Protein AF-A0A397GGX1-F1 (afdb_monomer_lite)

pLDDT: mean 79.38, std 15.43, range [37.59, 96.88]

Radius of gyration: 18.55 Å; chains: 1; bounding box: 38×59×42 Å

Secondary structure (DSSP, 8-state):
---TTTT--PPPPPHHHHHHHHHHH---TT-----TT--B-TTS-B-THHHHHHHHHHHHHH-HHHHHHTTTTEEEEEEEHHHHHHHHHHHHHHHHT--S-----SS----GGGHHHHHHHS---S-----SSS-TTT--PPPHHHHHHHHHHHHHHT---EEEES-TTTSSS-HHHHTHHHHHHHHHHHH-TT-----EEEEEE-TTTS--TTTTEEEEEEE--TTS-HHHHHHHHHHHHHHHHSS--

InterPro domains:
  IPR000796 Aspartate/other aminotransferase [PR00799] (128-147)
  IPR000796 Aspartate/other aminotransferase [PR00799] (159-171)
  IPR000796 Aspartate/other aminotransferase [PR00799] (235-249)
  IPR000796 Aspartate/other aminotransferase [PTHR11879] (132-249)
  IPR004839 Aminotransferase, class I/classII, large domain [PF00155] (133-242)
  IPR015421 Pyridoxal phosphate-dependent transferase, major domain [G3DSA:3.40.640.10] (50-122)
  IPR015421 Pyridoxal phosphate-dependent transferase, major domain [G3DSA:3.40.640.10] (130-249)
  IPR015422 Pyridoxal phosphate-dependent transferase, small domain [G3DSA:3.90.1150.10] (3-49)
  IPR015424 Pyridoxal phosphate-dependent transferase [SSF53383] (7-249)

Sequence (249 aa):
MDPQFLGLLVAPPDPAFGLMAAFDADSHPKKVSLIAGAYHDEEGQPHRWLTHLIDLARSLTFGSDITNRLSSNVASLQTVSGTGANHLAAAFLSKQLQPKRVFIPGPTCRPRGNAILRRRYGRTERHHHPQPCAHNPTGMDLTKSQWIEVAELVKEKHLFPVFDSAYQGFATRDVDGDAWAIRYFSERILSDADSKFPGVCVAQSFSNNFGLYGERVGALHLVVPRGLSAEEAKSQLTLMARGEYWNPP
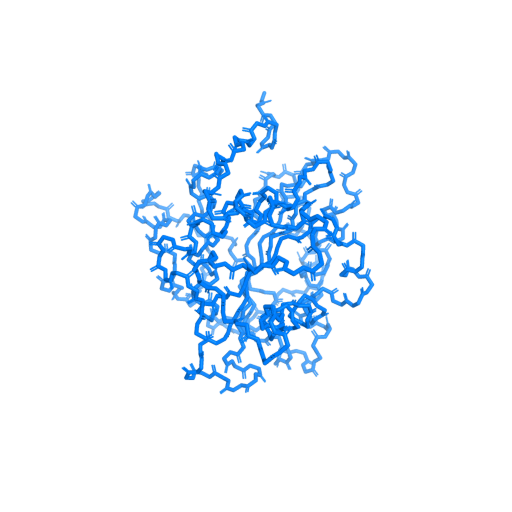
Organism: Aspergillus thermomutatus (NCBI:txid41047)

Foldseek 3Di:
DDQLFVDDDQPDFDVLVVLVVVQVPDPDPPRADPSPDFDAPPVRHGPCPQVVLFLVQLCLQQNPVLSVVQVFFKAKAKALFLLRQLLLVLVLCCVRRVDQADEDAPPADPSPSNVSVCVSNVDRDHDDQDALACTPPPNDHDDPVVLVVVLVVCLVVLNEHEYRYEQQCPNVVHNCSSSVSVNVNLVCLAVPPVNSHQWYKYRFGPCPVVVCVPLSITMIMTGGHPPDGSVSVNSVSQVVCCVPPNGRD

Structure (mmCIF, N/CA/C/O backbone):
data_AF-A0A397GGX1-F1
#
_entry.id   AF-A0A397GGX1-F1
#
loop_
_atom_site.group_PDB
_atom_site.id
_atom_site.type_symbol
_atom_site.label_atom_id
_atom_site.label_alt_id
_atom_site.label_comp_id
_atom_site.label_asym_id
_atom_site.label_entity_id
_atom_site.label_seq_id
_atom_site.pdbx_PDB_ins_code
_atom_site.Cartn_x
_atom_site.Cartn_y
_atom_site.Cartn_z
_atom_site.occupancy
_atom_site.B_iso_or_equiv
_atom_site.auth_seq_id
_atom_site.auth_comp_id
_atom_site.auth_asym_id
_atom_site.auth_atom_id
_atom_site.pdbx_PDB_model_num
ATOM 1 N N . MET A 1 1 ? -18.417 5.946 20.836 1.00 42.12 1 MET A N 1
ATOM 2 C CA . MET A 1 1 ? -17.784 5.842 19.507 1.00 42.12 1 MET A CA 1
ATOM 3 C C . MET A 1 1 ? -17.507 4.376 19.280 1.00 42.12 1 MET A C 1
ATOM 5 O O . MET A 1 1 ? -17.001 3.750 20.201 1.00 42.12 1 MET A O 1
ATOM 9 N N . ASP A 1 2 ? -17.913 3.842 18.135 1.00 37.59 2 ASP A N 1
ATOM 10 C CA . ASP A 1 2 ? -17.731 2.427 17.806 1.00 37.59 2 ASP A CA 1
ATOM 11 C C . ASP A 1 2 ? -16.254 2.185 17.443 1.00 37.59 2 ASP A C 1
ATOM 13 O O . ASP A 1 2 ? -15.695 2.992 16.686 1.00 37.59 2 ASP A O 1
ATOM 17 N N . PRO A 1 3 ? -15.574 1.168 17.993 1.00 43.88 3 PRO A N 1
ATOM 18 C CA . PRO A 1 3 ? -14.187 0.899 17.653 1.00 43.88 3 PRO A CA 1
ATOM 19 C C . PRO A 1 3 ? -14.132 0.467 16.186 1.00 43.88 3 PRO A C 1
ATOM 21 O O . PRO A 1 3 ? -14.735 -0.533 15.813 1.00 43.88 3 PRO A O 1
ATOM 24 N N . GLN A 1 4 ? -13.398 1.212 15.354 1.00 57.19 4 GLN A N 1
ATOM 25 C CA . GLN A 1 4 ? -13.390 1.096 13.883 1.00 57.19 4 GLN A CA 1
ATOM 26 C C . GLN A 1 4 ? -12.971 -0.287 13.334 1.00 57.19 4 GLN A C 1
ATOM 28 O O . GLN A 1 4 ? -13.013 -0.496 12.125 1.00 57.19 4 GLN A O 1
ATOM 33 N N . PHE A 1 5 ? -12.600 -1.230 14.205 1.00 54.59 5 PHE A N 1
ATOM 34 C CA . PHE A 1 5 ? -12.180 -2.585 13.852 1.00 54.59 5 PHE A CA 1
ATOM 35 C C . PHE A 1 5 ? -12.795 -3.705 14.701 1.00 54.59 5 PHE A C 1
ATOM 37 O O . PHE A 1 5 ? -12.538 -4.878 14.432 1.00 54.59 5 PHE A O 1
ATOM 44 N N . LEU A 1 6 ? -13.624 -3.390 15.700 1.00 45.38 6 LEU A N 1
ATOM 45 C CA . LEU A 1 6 ? -14.344 -4.410 16.466 1.00 45.38 6 LEU A CA 1
ATOM 46 C C . LEU A 1 6 ? -15.644 -4.746 15.731 1.00 45.38 6 LEU A C 1
ATOM 48 O O . LEU A 1 6 ? -16.692 -4.184 16.021 1.00 45.38 6 LEU A O 1
ATOM 52 N N . GLY A 1 7 ? -15.561 -5.639 14.742 1.00 50.28 7 GLY A N 1
ATOM 53 C CA . GLY A 1 7 ? -16.748 -6.134 14.035 1.00 50.28 7 GLY A CA 1
ATOM 54 C C . GLY A 1 7 ? -16.588 -6.361 12.536 1.00 50.28 7 GLY A C 1
ATOM 55 O O . GLY A 1 7 ? -17.588 -6.309 11.821 1.00 50.28 7 GLY A O 1
ATOM 56 N N . LEU A 1 8 ? -15.369 -6.602 12.033 1.00 51.97 8 LEU A N 1
ATOM 57 C CA . LEU A 1 8 ? -15.217 -7.106 10.668 1.00 51.97 8 LEU A CA 1
ATOM 58 C C . LEU A 1 8 ? -16.032 -8.398 10.546 1.00 51.97 8 LEU A C 1
ATOM 60 O O . LEU A 1 8 ? -15.744 -9.395 11.204 1.00 51.97 8 LEU A O 1
ATOM 64 N N . LEU A 1 9 ? -17.082 -8.366 9.725 1.00 51.25 9 LEU A N 1
ATOM 65 C CA . LEU A 1 9 ? -17.827 -9.572 9.400 1.00 51.25 9 LEU A CA 1
ATOM 66 C C . LEU A 1 9 ? -16.874 -10.493 8.640 1.00 51.25 9 LEU A C 1
ATOM 68 O O . LEU A 1 9 ? -16.436 -10.167 7.531 1.00 51.25 9 LEU A O 1
ATOM 72 N N . VAL A 1 10 ? -16.550 -11.636 9.244 1.00 56.38 10 VAL A N 1
ATOM 73 C CA . VAL A 1 10 ? -15.850 -12.723 8.559 1.00 56.38 10 VAL A CA 1
ATOM 74 C C . VAL A 1 10 ? -16.669 -13.042 7.312 1.00 56.38 10 VAL A C 1
ATOM 76 O O . VAL A 1 10 ? -17.858 -13.360 7.413 1.00 56.38 10 VAL A O 1
ATOM 79 N N . ALA A 1 11 ? -16.077 -12.874 6.124 1.00 58.94 11 ALA A N 1
ATOM 80 C CA . ALA A 1 11 ? -16.769 -13.281 4.908 1.00 58.94 11 ALA A CA 1
ATOM 81 C C . ALA A 1 11 ? -17.073 -14.773 5.033 1.00 58.94 11 ALA A C 1
ATOM 83 O O . ALA A 1 11 ? -16.208 -15.517 5.508 1.00 58.94 11 ALA A O 1
ATOM 84 N N . PRO A 1 12 ? -18.262 -15.222 4.597 1.00 61.97 12 PRO A N 1
ATOM 85 C CA . PRO A 1 12 ? -18.489 -16.646 4.461 1.00 61.97 12 PRO A CA 1
ATOM 86 C C . PRO A 1 12 ? -17.335 -17.227 3.629 1.00 61.97 12 PRO A C 1
ATOM 88 O O . PRO A 1 12 ? -16.978 -16.632 2.603 1.00 61.97 12 PRO A O 1
ATOM 91 N N . PRO A 1 13 ? -16.699 -18.313 4.098 1.00 58.44 13 PRO A N 1
ATOM 92 C CA . PRO A 1 13 ? -15.546 -18.881 3.423 1.00 58.44 13 PRO A CA 1
ATOM 93 C C . PRO A 1 13 ? -15.926 -19.221 1.982 1.00 58.44 13 PRO A C 1
ATOM 95 O O . PRO A 1 13 ? -16.969 -19.829 1.733 1.00 58.44 13 PRO A O 1
ATOM 98 N N . ASP A 1 14 ? -15.095 -18.795 1.031 1.00 62.81 14 ASP A N 1
ATOM 99 C CA . ASP A 1 14 ? -15.278 -19.155 -0.374 1.00 62.81 14 ASP A CA 1
ATOM 100 C C . ASP A 1 14 ? -15.285 -20.689 -0.485 1.00 62.81 14 ASP A C 1
ATOM 102 O O . ASP A 1 14 ? -14.379 -21.326 0.066 1.00 62.81 14 ASP A O 1
ATOM 106 N N . PRO A 1 15 ? -16.253 -21.309 -1.181 1.00 69.12 15 PRO A N 1
ATOM 107 C CA . PRO A 1 15 ? -16.290 -22.760 -1.338 1.00 69.12 15 PRO A CA 1
ATOM 108 C C . PRO A 1 15 ? -14.980 -23.344 -1.884 1.00 69.12 15 PRO A C 1
ATOM 110 O O . PRO A 1 15 ? -14.592 -24.437 -1.481 1.00 69.12 15 PRO A O 1
ATOM 113 N N . ALA A 1 16 ? -14.254 -22.611 -2.737 1.00 63.06 16 ALA A N 1
ATOM 114 C CA . ALA A 1 16 ? -12.943 -23.031 -3.218 1.00 63.06 16 ALA A CA 1
ATOM 115 C C . ALA A 1 16 ? -11.881 -23.001 -2.105 1.00 63.06 16 ALA A C 1
ATOM 117 O O . ALA A 1 16 ? -11.096 -23.939 -2.006 1.00 63.06 16 ALA A O 1
ATOM 118 N N . PHE A 1 17 ? -11.875 -21.986 -1.229 1.00 63.62 17 PHE A N 1
ATOM 119 C CA . PHE A 1 17 ? -10.977 -21.961 -0.062 1.00 63.62 17 PHE A CA 1
ATOM 120 C C . PHE A 1 17 ? -11.342 -23.030 0.975 1.00 63.62 17 PHE A C 1
ATOM 122 O O . PHE A 1 17 ? -10.449 -23.629 1.567 1.00 63.62 17 PHE A O 1
ATOM 129 N N . GLY A 1 18 ? -12.633 -23.321 1.161 1.00 70.44 18 GLY A N 1
ATOM 130 C CA . GLY A 1 18 ? -13.090 -24.425 2.009 1.00 70.44 18 GLY A CA 1
ATOM 131 C C . GLY A 1 18 ? -12.621 -25.787 1.493 1.00 70.44 18 GLY A C 1
ATOM 132 O O . GLY A 1 18 ? -12.138 -26.609 2.269 1.00 70.44 18 GLY A O 1
ATOM 133 N N . LEU A 1 19 ? -12.686 -26.003 0.177 1.00 73.12 19 LEU A N 1
ATOM 134 C CA . LEU A 1 19 ? -12.138 -27.201 -0.452 1.00 73.12 19 LEU A CA 1
ATOM 135 C C . LEU A 1 19 ? -10.609 -27.265 -0.326 1.00 73.12 19 LEU A C 1
ATOM 137 O O . LEU A 1 19 ? -10.085 -28.348 -0.087 1.00 73.12 19 LEU A O 1
ATOM 141 N N . MET A 1 20 ? -9.892 -26.137 -0.444 1.00 70.56 20 MET A N 1
ATOM 142 C CA . MET A 1 20 ? -8.431 -26.111 -0.265 1.00 70.56 20 MET A CA 1
ATOM 143 C C . MET A 1 20 ? -8.050 -26.479 1.169 1.00 70.56 20 MET A C 1
ATOM 145 O O . MET A 1 20 ? -7.194 -27.330 1.364 1.00 70.56 20 MET A O 1
ATOM 149 N N . ALA A 1 21 ? -8.743 -25.925 2.168 1.00 71.19 21 ALA A N 1
ATOM 150 C CA . ALA A 1 21 ? -8.523 -26.277 3.569 1.00 71.19 21 ALA A CA 1
ATOM 151 C C . ALA A 1 21 ? -8.830 -27.759 3.853 1.00 71.19 21 ALA A C 1
ATOM 153 O O . ALA A 1 21 ? -8.094 -28.411 4.591 1.00 71.19 21 ALA A O 1
ATOM 154 N N . ALA A 1 22 ? -9.891 -28.308 3.249 1.00 80.12 22 ALA A N 1
ATOM 155 C CA . ALA A 1 22 ? -10.214 -29.730 3.349 1.00 80.12 22 ALA A CA 1
ATOM 156 C C . ALA A 1 22 ? -9.150 -30.610 2.673 1.00 80.12 22 ALA A C 1
ATOM 158 O O . ALA A 1 22 ? -8.761 -31.632 3.231 1.00 80.12 22 ALA A O 1
ATOM 159 N N . PHE A 1 23 ? -8.644 -30.191 1.509 1.00 81.69 23 PHE A N 1
ATOM 160 C CA . PHE A 1 23 ? -7.530 -30.850 0.838 1.00 81.69 23 PHE A CA 1
ATOM 161 C C . PHE A 1 23 ? -6.263 -30.808 1.695 1.00 81.69 23 PHE A C 1
ATOM 163 O O . PHE A 1 23 ? -5.624 -31.839 1.862 1.00 81.69 23 PHE A O 1
ATOM 170 N N . ASP A 1 24 ? -5.902 -29.664 2.276 1.00 76.81 24 ASP A N 1
ATOM 171 C CA . ASP A 1 24 ? -4.713 -29.525 3.125 1.00 76.81 24 ASP A CA 1
ATOM 172 C C . ASP A 1 24 ? -4.802 -30.403 4.379 1.00 76.81 24 ASP A C 1
ATOM 174 O O . ASP A 1 24 ? -3.821 -31.060 4.733 1.00 76.81 24 ASP A O 1
ATOM 178 N N . ALA A 1 25 ? -5.987 -30.478 4.994 1.00 82.50 25 ALA A N 1
ATOM 179 C CA . ALA A 1 25 ? -6.263 -31.316 6.160 1.00 82.50 25 ALA A CA 1
ATOM 180 C C . ALA A 1 25 ? -6.311 -32.826 5.852 1.00 82.50 25 ALA A C 1
ATOM 182 O O . ALA A 1 25 ? -6.168 -33.638 6.769 1.00 82.50 25 ALA A O 1
ATOM 183 N N . ASP A 1 26 ? -6.506 -33.220 4.591 1.00 82.88 26 ASP A N 1
ATOM 184 C CA . ASP A 1 26 ? -6.501 -34.622 4.175 1.00 82.88 26 ASP A CA 1
ATOM 185 C C . ASP A 1 26 ? -5.075 -35.201 4.258 1.00 82.88 26 ASP A C 1
ATOM 187 O O . ASP A 1 26 ? -4.128 -34.687 3.657 1.00 82.88 26 ASP A O 1
ATOM 191 N N . SER A 1 27 ? -4.902 -36.280 5.021 1.00 91.06 27 SER A N 1
ATOM 192 C CA . SER A 1 27 ? -3.615 -36.959 5.210 1.00 91.06 27 SER A CA 1
ATOM 193 C C . SER A 1 27 ? -3.355 -38.072 4.189 1.00 91.06 27 SER A C 1
ATOM 195 O O . SER A 1 27 ? -2.316 -38.734 4.250 1.00 91.06 27 SER A O 1
ATOM 197 N N . HIS A 1 28 ? -4.271 -38.301 3.242 1.00 88.62 28 HIS A N 1
ATOM 198 C CA . HIS A 1 28 ? -4.143 -39.367 2.262 1.00 88.62 28 HIS A CA 1
ATOM 199 C C . HIS A 1 28 ? -2.936 -39.137 1.329 1.00 88.62 28 HIS A C 1
ATOM 201 O O . HIS A 1 28 ? -2.860 -38.107 0.655 1.00 88.62 28 HIS A O 1
ATOM 207 N N . PRO A 1 29 ? -2.004 -40.104 1.199 1.00 85.06 29 PRO A N 1
ATOM 208 C CA . PRO A 1 29 ? -0.736 -39.909 0.485 1.00 85.06 29 PRO A CA 1
ATOM 209 C C . PRO A 1 29 ? -0.872 -39.732 -1.035 1.00 85.06 29 PRO A C 1
ATOM 211 O O . PRO A 1 29 ? 0.110 -39.416 -1.698 1.00 85.06 29 PRO A O 1
ATOM 214 N N . LYS A 1 30 ? -2.063 -39.960 -1.603 1.00 87.06 30 LYS A N 1
ATOM 215 C CA . LYS A 1 30 ? -2.366 -39.790 -3.035 1.00 87.06 30 LYS A CA 1
ATOM 216 C C . LYS A 1 30 ? -3.496 -38.789 -3.284 1.00 87.06 30 LYS A C 1
ATOM 218 O O . LYS A 1 30 ? -4.184 -38.888 -4.298 1.00 87.06 30 LYS A O 1
ATOM 223 N N . LYS A 1 31 ? -3.748 -37.873 -2.344 1.00 86.38 31 LYS A N 1
ATOM 224 C CA . LYS A 1 31 ? -4.748 -36.821 -2.545 1.00 86.38 31 LYS A CA 1
ATOM 225 C C . LYS A 1 31 ? -4.393 -35.987 -3.780 1.00 86.38 31 LYS A C 1
ATOM 227 O O . LYS A 1 31 ? -3.232 -35.653 -3.997 1.00 86.38 31 LYS A O 1
ATOM 232 N N . VAL A 1 32 ? -5.400 -35.647 -4.578 1.00 78.81 32 VAL A N 1
ATOM 233 C CA . VAL A 1 32 ? -5.256 -34.803 -5.771 1.00 78.81 32 VAL A CA 1
ATOM 234 C C . VAL A 1 32 ? -6.223 -33.637 -5.645 1.00 78.81 32 VAL A C 1
ATOM 236 O O . VAL A 1 32 ? -7.418 -33.843 -5.436 1.00 78.81 32 VAL A O 1
ATOM 239 N N . SER A 1 33 ? -5.711 -32.413 -5.766 1.00 72.12 33 SER A N 1
ATOM 240 C CA . SER A 1 33 ? -6.549 -31.218 -5.780 1.00 72.12 33 SER A CA 1
ATOM 241 C C . SER A 1 33 ? -7.055 -30.968 -7.198 1.00 72.12 33 SER A C 1
ATOM 243 O O . SER A 1 33 ? -6.281 -30.664 -8.101 1.00 72.12 33 SER A O 1
ATOM 245 N N . LEU A 1 34 ? -8.370 -31.087 -7.393 1.00 74.00 34 LEU A N 1
ATOM 246 C CA . LEU A 1 34 ? -9.065 -30.679 -8.624 1.00 74.00 34 LEU A CA 1
ATOM 247 C C . LEU A 1 34 ? -9.812 -29.352 -8.438 1.00 74.00 34 LEU A C 1
ATOM 249 O O . LEU A 1 34 ? -10.724 -29.018 -9.195 1.00 74.00 34 LEU A O 1
ATOM 253 N N . ILE A 1 35 ? -9.459 -28.608 -7.391 1.00 65.38 35 ILE A N 1
ATOM 254 C CA . ILE A 1 35 ? -10.091 -27.342 -7.044 1.00 65.38 35 ILE A CA 1
ATOM 255 C C . ILE A 1 35 ? -9.593 -26.321 -8.067 1.00 65.38 35 ILE A C 1
ATOM 257 O O . ILE A 1 35 ? -8.484 -25.801 -7.977 1.00 65.38 35 ILE A O 1
ATOM 261 N N . ALA A 1 36 ? -10.386 -26.127 -9.118 1.00 54.06 36 ALA A N 1
ATOM 262 C CA . ALA A 1 36 ? -9.983 -25.390 -10.304 1.00 54.06 36 ALA A CA 1
ATOM 263 C C . ALA A 1 36 ? -9.566 -23.941 -9.984 1.00 54.06 36 ALA A C 1
ATOM 265 O O . ALA A 1 36 ? -10.332 -23.174 -9.396 1.00 54.06 36 ALA A O 1
ATOM 266 N N . GLY A 1 37 ? -8.363 -23.562 -10.437 1.00 54.81 37 GLY A N 1
ATOM 267 C CA . GLY A 1 37 ? -7.928 -22.168 -10.562 1.00 54.81 37 GLY A CA 1
ATOM 268 C C . GLY A 1 37 ? -6.448 -21.885 -10.294 1.00 54.81 37 GLY A C 1
ATOM 269 O O . GLY A 1 37 ? -5.960 -20.830 -10.688 1.00 54.81 37 GLY A O 1
ATOM 270 N N . ALA A 1 38 ? -5.724 -22.809 -9.663 1.00 54.88 38 ALA A N 1
ATOM 271 C CA . ALA A 1 38 ? -4.278 -22.702 -9.494 1.00 54.88 38 ALA A CA 1
ATOM 272 C C . ALA A 1 38 ? -3.579 -23.625 -10.496 1.00 54.88 38 ALA A C 1
ATOM 274 O O . ALA A 1 38 ? -3.870 -24.822 -10.551 1.00 54.88 38 ALA A O 1
ATOM 275 N N . TYR A 1 39 ? -2.668 -23.073 -11.296 1.00 53.72 39 TYR A N 1
ATOM 276 C CA . TYR A 1 39 ? -1.727 -23.896 -12.047 1.00 53.72 39 TYR A CA 1
ATOM 277 C C . TYR A 1 39 ? -0.871 -24.668 -11.041 1.00 53.72 39 TYR A C 1
ATOM 279 O O . TYR A 1 39 ? -0.388 -24.080 -10.072 1.00 53.72 39 TYR A O 1
ATOM 287 N N . HIS A 1 40 ? -0.684 -25.962 -11.278 1.00 59.16 40 HIS A N 1
ATOM 288 C CA . HIS A 1 40 ? 0.245 -26.799 -10.524 1.00 59.16 40 HIS A CA 1
ATOM 289 C C . HIS A 1 40 ? 1.419 -27.184 -11.432 1.00 59.16 40 HIS A C 1
ATOM 291 O O . HIS A 1 40 ? 1.223 -27.293 -12.644 1.00 59.16 40 HIS A O 1
ATOM 297 N N . ASP A 1 41 ? 2.612 -27.327 -10.861 1.00 63.16 41 ASP A N 1
ATOM 298 C CA . ASP A 1 41 ? 3.794 -27.816 -11.576 1.00 63.16 41 ASP A CA 1
ATOM 299 C C . ASP A 1 41 ? 3.718 -29.333 -11.839 1.00 63.16 41 ASP A C 1
ATOM 301 O O . ASP A 1 41 ? 2.715 -29.990 -11.536 1.00 63.16 41 ASP A O 1
ATOM 305 N N . GLU A 1 42 ? 4.764 -29.895 -12.454 1.00 71.62 42 GLU A N 1
ATOM 306 C CA . GLU A 1 42 ? 4.831 -31.324 -12.793 1.00 71.62 42 GLU A CA 1
ATOM 307 C C . GLU A 1 42 ? 4.807 -32.221 -11.539 1.00 71.62 42 GLU A C 1
ATOM 309 O O . GLU A 1 42 ? 4.366 -33.370 -11.598 1.00 71.62 42 GLU A O 1
ATOM 314 N N . GLU A 1 43 ? 5.193 -31.678 -10.383 1.00 69.75 43 GLU A N 1
ATOM 315 C CA . GLU A 1 43 ? 5.155 -32.318 -9.070 1.00 69.75 43 GLU A CA 1
ATOM 316 C C . GLU A 1 43 ? 3.805 -32.145 -8.343 1.00 69.75 43 GLU A C 1
ATOM 318 O O . GLU A 1 43 ? 3.646 -32.582 -7.195 1.00 69.75 43 GLU A O 1
ATOM 323 N N . GLY A 1 44 ? 2.815 -31.521 -8.991 1.00 58.03 44 GLY A N 1
ATOM 324 C CA . GLY A 1 44 ? 1.484 -31.297 -8.433 1.00 58.03 44 GLY A CA 1
ATOM 325 C C . GLY A 1 44 ? 1.460 -30.272 -7.297 1.00 58.03 44 GLY A C 1
ATOM 326 O O . GLY A 1 44 ? 0.509 -30.257 -6.514 1.00 58.03 44 GLY A O 1
ATOM 327 N N . GLN A 1 45 ? 2.487 -29.426 -7.178 1.00 57.19 45 GLN A N 1
ATOM 328 C CA . GLN A 1 45 ? 2.514 -28.306 -6.244 1.00 57.19 45 GLN A CA 1
ATOM 329 C C . GLN A 1 45 ? 1.895 -27.073 -6.904 1.00 57.19 45 GLN A C 1
ATOM 331 O O . GLN A 1 45 ? 2.152 -26.812 -8.077 1.00 57.19 45 GLN A O 1
ATOM 336 N N . PRO A 1 46 ? 1.093 -26.268 -6.186 1.00 56.88 46 PRO A N 1
ATOM 337 C CA . PRO A 1 46 ? 0.604 -25.011 -6.739 1.00 56.88 46 PRO A CA 1
ATOM 338 C C . PRO A 1 46 ? 1.798 -24.123 -7.117 1.00 56.88 46 PRO A C 1
ATOM 340 O O . PRO A 1 46 ? 2.719 -23.947 -6.315 1.00 56.88 46 PRO A O 1
ATOM 343 N N . HIS A 1 47 ? 1.793 -23.564 -8.332 1.00 49.03 47 HIS A N 1
ATOM 344 C CA . HIS A 1 47 ? 2.894 -22.758 -8.861 1.00 49.03 47 HIS A CA 1
ATOM 345 C C . HIS A 1 47 ? 3.257 -21.616 -7.888 1.00 49.03 47 HIS A C 1
ATOM 347 O O . HIS A 1 47 ? 2.529 -20.633 -7.738 1.00 49.03 47 HIS A O 1
ATOM 353 N N . ARG A 1 48 ? 4.425 -21.731 -7.241 1.00 47.44 48 ARG A N 1
ATOM 354 C CA . ARG A 1 48 ? 4.923 -20.834 -6.173 1.00 47.44 48 ARG A CA 1
ATOM 355 C C . ARG A 1 48 ? 5.404 -19.451 -6.640 1.00 47.44 48 ARG A C 1
ATOM 357 O O . ARG A 1 48 ? 5.888 -18.663 -5.828 1.00 47.44 48 ARG A O 1
ATOM 364 N N . TRP A 1 49 ? 5.295 -19.118 -7.927 1.00 49.56 49 TRP A N 1
ATOM 365 C CA . TRP A 1 49 ? 5.783 -17.834 -8.450 1.00 49.56 49 TRP A CA 1
ATOM 366 C C . TRP A 1 49 ? 5.054 -16.627 -7.827 1.00 49.56 49 TRP A C 1
ATOM 368 O O . TRP A 1 49 ? 5.694 -15.618 -7.528 1.00 49.56 49 TRP A O 1
ATOM 378 N N . LEU A 1 50 ? 3.752 -16.755 -7.525 1.00 55.03 50 LEU A N 1
ATOM 379 C CA . LEU A 1 50 ? 2.968 -15.681 -6.894 1.00 55.03 50 LEU A CA 1
ATOM 380 C C . LEU A 1 50 ? 3.371 -15.394 -5.438 1.00 55.03 50 LEU A C 1
ATOM 382 O O . LEU A 1 50 ? 3.327 -14.238 -5.016 1.00 55.03 50 LEU A O 1
ATOM 386 N N . THR A 1 51 ? 3.777 -16.404 -4.657 1.00 66.75 51 THR A N 1
ATOM 387 C CA . THR A 1 51 ? 4.207 -16.175 -3.265 1.00 66.75 51 THR A CA 1
ATOM 388 C C . THR A 1 51 ? 5.545 -15.449 -3.223 1.00 66.75 51 THR A C 1
ATOM 390 O O . THR A 1 51 ? 5.700 -14.493 -2.469 1.00 66.75 51 THR A O 1
ATOM 393 N N . HIS A 1 52 ? 6.477 -15.819 -4.106 1.00 83.94 52 HIS A N 1
ATOM 394 C CA . HIS A 1 52 ? 7.813 -15.230 -4.101 1.00 83.94 52 HIS A CA 1
ATOM 395 C C . HIS A 1 52 ? 7.797 -13.742 -4.484 1.00 83.94 52 HIS A C 1
ATOM 397 O O . HIS A 1 52 ? 8.450 -12.934 -3.825 1.00 83.94 52 HIS A O 1
ATOM 403 N N . LEU A 1 53 ? 7.001 -13.352 -5.490 1.00 87.31 53 LEU A N 1
ATOM 404 C CA . LEU A 1 53 ? 6.837 -11.941 -5.856 1.00 87.31 53 LEU A CA 1
ATOM 405 C C . LEU A 1 53 ? 6.327 -11.115 -4.672 1.00 87.31 53 LEU A C 1
ATOM 407 O O . LEU A 1 53 ? 6.831 -10.024 -4.420 1.00 87.31 53 LEU A O 1
ATOM 411 N N . ILE A 1 54 ? 5.333 -11.626 -3.944 1.00 90.81 54 ILE A N 1
ATOM 412 C CA . ILE A 1 54 ? 4.721 -10.894 -2.835 1.00 90.81 54 ILE A CA 1
ATOM 413 C C . ILE A 1 54 ? 5.656 -10.782 -1.635 1.00 90.81 54 ILE A C 1
ATOM 415 O O . ILE A 1 54 ? 5.710 -9.720 -1.013 1.00 90.81 54 ILE A O 1
ATOM 419 N N . ASP A 1 55 ? 6.434 -11.819 -1.344 1.00 89.50 55 ASP A N 1
ATOM 420 C CA . ASP A 1 55 ? 7.431 -11.781 -0.273 1.00 89.50 55 ASP A CA 1
ATOM 421 C C . ASP A 1 55 ? 8.558 -10.786 -0.588 1.00 89.50 55 ASP A C 1
ATOM 423 O O . ASP A 1 55 ? 8.958 -9.995 0.27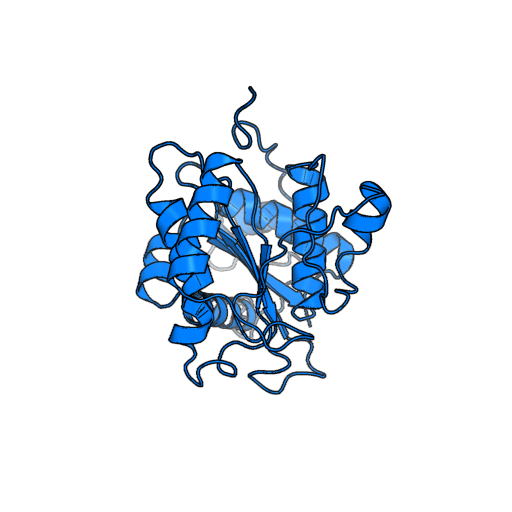5 1.00 89.50 55 ASP A O 1
ATOM 427 N N . LEU A 1 56 ? 9.009 -10.743 -1.846 1.00 92.31 56 LEU A N 1
ATOM 428 C CA . LEU A 1 56 ? 9.977 -9.751 -2.319 1.00 92.31 56 LEU A CA 1
ATOM 429 C C . LEU A 1 56 ? 9.388 -8.334 -2.317 1.00 92.31 56 LEU A C 1
ATOM 431 O O . LEU A 1 56 ? 10.042 -7.403 -1.853 1.00 92.31 56 LEU A O 1
ATOM 435 N N . ALA A 1 57 ? 8.140 -8.162 -2.760 1.00 94.50 57 ALA A N 1
ATOM 436 C CA . ALA A 1 57 ? 7.430 -6.882 -2.753 1.00 94.50 57 ALA A CA 1
ATOM 437 C C . ALA A 1 57 ? 7.275 -6.318 -1.331 1.00 94.50 57 ALA A C 1
ATOM 439 O O . ALA A 1 57 ? 7.542 -5.136 -1.089 1.00 94.50 57 ALA A O 1
ATOM 440 N N . ARG A 1 58 ? 6.912 -7.180 -0.367 1.00 93.69 58 ARG A N 1
ATOM 441 C CA . ARG A 1 58 ? 6.862 -6.840 1.064 1.00 93.69 58 ARG A CA 1
ATOM 442 C C . ARG A 1 58 ? 8.239 -6.435 1.569 1.00 93.69 58 ARG A C 1
ATOM 444 O O . ARG A 1 58 ? 8.365 -5.371 2.169 1.00 93.69 58 ARG A O 1
ATOM 451 N N . SER A 1 59 ? 9.258 -7.240 1.275 1.00 93.44 59 SER A N 1
ATOM 452 C CA . SER A 1 59 ? 10.634 -6.972 1.701 1.00 93.44 59 SER A CA 1
ATOM 453 C C . SER A 1 59 ? 11.155 -5.646 1.144 1.00 93.44 59 SER A C 1
ATOM 455 O O . SER A 1 59 ? 11.761 -4.879 1.884 1.00 93.44 59 SER A O 1
ATOM 457 N N . LEU A 1 60 ? 10.855 -5.315 -0.114 1.00 95.19 60 LEU A N 1
ATOM 458 C CA . LEU A 1 60 ? 11.229 -4.038 -0.724 1.00 95.19 60 LEU A CA 1
ATOM 459 C C . LEU A 1 60 ? 10.500 -2.853 -0.068 1.00 95.19 60 LEU A C 1
ATOM 461 O O . LEU A 1 60 ? 11.114 -1.833 0.253 1.00 95.19 60 LEU A O 1
ATOM 465 N N . THR A 1 61 ? 9.194 -2.991 0.167 1.00 95.75 61 THR A N 1
ATOM 466 C CA . THR A 1 61 ? 8.357 -1.931 0.749 1.00 95.75 61 THR A CA 1
ATOM 467 C C . THR A 1 61 ? 8.727 -1.657 2.208 1.00 95.75 61 THR A C 1
ATOM 469 O O . THR A 1 61 ? 8.981 -0.517 2.598 1.00 95.75 61 THR A O 1
ATOM 472 N N . PHE A 1 62 ? 8.788 -2.700 3.033 1.00 95.19 62 PHE A N 1
ATOM 473 C CA . PHE A 1 62 ? 8.926 -2.557 4.481 1.00 95.19 62 PHE A CA 1
ATOM 474 C C . PHE A 1 62 ? 10.367 -2.739 4.976 1.00 95.19 62 PHE A C 1
ATOM 476 O O . PHE A 1 62 ? 10.684 -2.298 6.072 1.00 95.19 62 PHE A O 1
ATOM 483 N N . GLY A 1 63 ? 11.261 -3.341 4.193 1.00 92.56 63 GLY A N 1
ATOM 484 C CA . GLY A 1 63 ? 12.554 -3.825 4.683 1.00 92.56 63 GLY A CA 1
ATOM 485 C C . GLY A 1 63 ? 12.408 -5.163 5.419 1.00 92.56 63 GLY A C 1
ATOM 486 O O . GLY A 1 63 ? 11.324 -5.504 5.905 1.00 92.56 63 GLY A O 1
ATOM 487 N N . SER A 1 64 ? 13.492 -5.938 5.512 1.00 86.88 64 SER A N 1
ATOM 488 C CA . SER A 1 64 ? 13.491 -7.285 6.114 1.00 86.88 64 SER A CA 1
ATOM 489 C C . SER A 1 64 ? 12.973 -7.289 7.555 1.00 86.88 64 SER A C 1
ATOM 491 O O . SER A 1 64 ? 12.101 -8.081 7.914 1.00 86.88 64 SER A O 1
ATOM 493 N N . ASP A 1 65 ? 13.454 -6.355 8.372 1.00 86.19 65 ASP A N 1
ATOM 494 C CA . ASP A 1 65 ? 13.208 -6.352 9.816 1.00 86.19 65 ASP A CA 1
ATOM 495 C C . ASP A 1 65 ? 11.759 -6.004 10.160 1.00 86.19 65 ASP A C 1
ATOM 497 O O . ASP A 1 65 ? 11.156 -6.593 11.062 1.00 86.19 65 ASP A O 1
ATOM 501 N N . ILE A 1 66 ? 11.176 -5.043 9.440 1.00 84.81 66 ILE A N 1
ATOM 502 C CA . ILE A 1 66 ? 9.763 -4.691 9.603 1.00 84.81 66 ILE A CA 1
ATOM 503 C C . ILE A 1 66 ? 8.891 -5.790 8.995 1.00 84.81 66 ILE A C 1
ATOM 505 O O . ILE A 1 66 ? 7.904 -6.168 9.617 1.00 84.81 66 ILE A O 1
ATOM 509 N N . THR A 1 67 ? 9.258 -6.354 7.839 1.00 83.81 67 THR A N 1
ATOM 510 C CA . THR A 1 67 ? 8.501 -7.450 7.204 1.00 83.81 67 THR A CA 1
ATOM 511 C C . THR A 1 67 ? 8.329 -8.634 8.150 1.00 83.81 67 THR A C 1
ATOM 513 O O . THR A 1 67 ? 7.212 -9.129 8.310 1.00 83.81 67 THR A O 1
ATOM 516 N N . ASN A 1 68 ? 9.402 -9.033 8.838 1.00 84.56 68 ASN A N 1
ATOM 517 C CA . ASN A 1 68 ? 9.370 -10.125 9.810 1.00 84.56 68 ASN A CA 1
ATOM 518 C C . ASN A 1 68 ? 8.425 -9.819 10.981 1.00 84.56 68 ASN A C 1
ATOM 520 O O . ASN A 1 68 ? 7.597 -10.653 11.355 1.00 84.56 68 ASN A O 1
ATOM 524 N N . ARG A 1 69 ? 8.486 -8.593 11.519 1.00 84.50 69 ARG A N 1
ATOM 525 C CA . ARG A 1 69 ? 7.598 -8.136 12.603 1.00 84.50 69 ARG A CA 1
ATOM 526 C C . ARG A 1 69 ? 6.144 -7.950 12.168 1.00 84.50 69 ARG A C 1
ATOM 528 O O . ARG A 1 69 ? 5.250 -8.055 12.999 1.00 84.50 69 ARG A O 1
ATOM 535 N N . LEU A 1 70 ? 5.911 -7.665 10.888 1.00 81.94 70 LEU A N 1
ATOM 536 C CA . LEU A 1 70 ? 4.590 -7.517 10.284 1.00 81.94 70 LEU A CA 1
ATOM 537 C C . LEU A 1 70 ? 3.976 -8.848 9.846 1.00 81.94 70 LEU A C 1
ATOM 539 O O . LEU A 1 70 ? 2.853 -8.827 9.360 1.00 81.94 70 LEU A O 1
ATOM 543 N N . SER A 1 71 ? 4.672 -9.982 9.953 1.00 77.69 71 SER A N 1
ATOM 544 C CA . SER A 1 71 ? 4.239 -11.258 9.357 1.00 77.69 71 SER A CA 1
ATOM 545 C C . SER A 1 71 ? 2.767 -11.608 9.630 1.00 77.69 71 SER A C 1
ATOM 547 O O . SER A 1 71 ? 2.056 -11.932 8.682 1.00 77.69 71 SER A O 1
ATOM 549 N N . SER A 1 72 ? 2.285 -11.416 10.863 1.00 84.31 72 SER A N 1
ATOM 550 C CA . SER A 1 72 ? 0.884 -11.618 11.284 1.00 84.31 72 SER A CA 1
ATOM 551 C C . SER A 1 72 ? -0.067 -10.435 11.040 1.00 84.31 72 SER A C 1
ATOM 553 O O . SER A 1 72 ? -1.267 -10.546 11.275 1.00 84.31 72 SER A O 1
ATOM 555 N N . ASN A 1 73 ? 0.457 -9.285 10.619 1.00 90.38 73 ASN A N 1
ATOM 556 C CA . ASN A 1 73 ? -0.230 -7.990 10.596 1.00 90.38 73 ASN A CA 1
ATOM 557 C C . ASN A 1 73 ? -0.260 -7.327 9.218 1.00 90.38 73 ASN A C 1
ATOM 559 O O . ASN A 1 73 ? -0.796 -6.229 9.102 1.00 90.38 73 ASN A O 1
ATOM 563 N N . VAL A 1 74 ? 0.287 -7.951 8.174 1.00 92.31 74 VAL A N 1
ATOM 564 C CA . VAL A 1 74 ? 0.181 -7.420 6.814 1.00 92.31 74 VAL A CA 1
ATOM 565 C C . VAL A 1 74 ? -0.392 -8.451 5.853 1.00 92.31 74 VAL A C 1
ATOM 567 O O . VAL A 1 74 ? 0.169 -9.522 5.625 1.00 92.31 74 VAL A O 1
ATOM 570 N N . ALA A 1 75 ? -1.525 -8.087 5.262 1.00 92.25 75 ALA A N 1
ATOM 571 C CA . ALA A 1 75 ? -2.109 -8.766 4.122 1.00 92.25 75 ALA A CA 1
ATOM 572 C C . ALA A 1 75 ? -1.460 -8.220 2.851 1.00 92.25 75 ALA A C 1
ATOM 574 O O . ALA A 1 75 ? -1.254 -7.014 2.719 1.00 92.25 75 ALA A O 1
ATOM 575 N N . SER A 1 76 ? -1.103 -9.081 1.904 1.00 93.69 76 SER A N 1
ATOM 576 C CA . SER A 1 76 ? -0.545 -8.640 0.625 1.00 93.69 76 SER A CA 1
ATOM 577 C C . SER A 1 76 ? -1.109 -9.456 -0.522 1.00 93.69 76 SER A C 1
ATOM 579 O O . SER A 1 76 ? -1.271 -10.671 -0.393 1.00 93.69 76 SER A O 1
ATOM 581 N N . LEU A 1 77 ? -1.415 -8.776 -1.624 1.00 92.38 77 LEU A N 1
ATOM 582 C CA . LEU A 1 77 ? -1.969 -9.376 -2.832 1.00 92.38 77 LEU A CA 1
ATOM 583 C C . LEU A 1 77 ? -1.322 -8.744 -4.065 1.00 92.38 77 LEU A C 1
ATOM 585 O O . LEU A 1 77 ? -1.118 -7.528 -4.103 1.00 92.38 77 LEU A O 1
ATOM 589 N N . GLN A 1 78 ? -1.011 -9.559 -5.073 1.00 92.88 78 GLN A N 1
ATOM 590 C CA . GLN A 1 78 ? -0.565 -9.053 -6.370 1.00 92.88 78 GLN A CA 1
ATOM 591 C C . GLN A 1 78 ? -1.743 -8.362 -7.057 1.00 92.88 78 GLN A C 1
ATOM 593 O O . GLN A 1 78 ? -2.893 -8.774 -6.930 1.00 92.88 78 GLN A O 1
ATOM 598 N N . THR A 1 79 ? -1.460 -7.281 -7.771 1.00 92.81 79 THR A N 1
ATOM 599 C CA . THR A 1 79 ? -2.478 -6.470 -8.440 1.00 92.81 79 THR A CA 1
ATOM 600 C C . THR A 1 79 ? -1.992 -6.032 -9.814 1.00 92.81 79 THR A C 1
ATOM 602 O O . THR A 1 79 ? -0.802 -6.105 -10.121 1.00 92.81 79 THR A O 1
ATOM 605 N N . VAL A 1 80 ? -2.921 -5.539 -10.635 1.00 91.12 80 VAL A N 1
ATOM 606 C CA . VAL A 1 80 ? -2.626 -4.977 -11.958 1.00 91.12 80 VAL A CA 1
ATOM 607 C C . VAL A 1 80 ? -1.970 -3.596 -11.802 1.00 91.12 80 VAL A C 1
ATOM 609 O O . VAL A 1 80 ? -2.609 -2.547 -11.965 1.00 91.12 80 VAL A O 1
ATOM 612 N N . SER A 1 81 ? -0.673 -3.593 -11.482 1.00 90.75 81 SER A N 1
ATOM 613 C CA . SER A 1 81 ? 0.166 -2.412 -11.243 1.00 90.75 81 SER A CA 1
ATOM 614 C C . SER A 1 81 ? -0.373 -1.533 -10.101 1.00 90.75 81 SER A C 1
ATOM 616 O O . SER A 1 81 ? -1.336 -1.879 -9.417 1.00 90.75 81 SER A O 1
ATOM 618 N N . GLY A 1 82 ? 0.209 -0.350 -9.891 1.00 89.00 82 GLY A N 1
ATOM 619 C CA . GLY A 1 82 ? -0.253 0.573 -8.846 1.00 89.00 82 GLY A CA 1
ATOM 620 C C . GLY A 1 82 ? -1.693 1.061 -9.048 1.00 89.00 82 GLY A C 1
ATOM 621 O O . GLY A 1 82 ? -2.384 1.386 -8.087 1.00 89.00 82 GLY A O 1
ATOM 622 N N . THR A 1 83 ? -2.201 1.091 -10.288 1.00 88.12 83 THR A N 1
ATOM 623 C CA . THR A 1 83 ? -3.607 1.467 -10.540 1.00 88.12 83 THR A CA 1
ATOM 624 C C . THR A 1 83 ? -4.581 0.417 -10.003 1.00 88.12 83 THR A C 1
ATOM 626 O O . THR A 1 83 ? -5.555 0.797 -9.355 1.00 88.12 83 THR A O 1
ATOM 629 N N . GLY A 1 84 ? -4.310 -0.874 -10.229 1.00 90.12 84 GLY A N 1
ATOM 630 C CA . GLY A 1 84 ? -5.095 -1.970 -9.659 1.00 90.12 84 GLY A CA 1
ATOM 631 C C . GLY A 1 84 ? -5.002 -2.000 -8.135 1.00 90.12 84 GLY A C 1
ATOM 632 O O . GLY A 1 84 ? -6.022 -2.159 -7.470 1.00 90.12 84 GLY A O 1
ATOM 633 N N . ALA A 1 85 ? -3.815 -1.744 -7.576 1.00 92.81 85 ALA A N 1
ATOM 634 C CA . ALA A 1 85 ? -3.630 -1.648 -6.130 1.00 92.81 85 ALA A CA 1
ATOM 635 C C . ALA A 1 85 ? -4.459 -0.519 -5.493 1.00 92.81 85 ALA A C 1
ATOM 637 O O . ALA A 1 85 ? -5.169 -0.751 -4.515 1.00 92.81 85 ALA A O 1
ATOM 638 N N . ASN A 1 86 ? -4.427 0.688 -6.071 1.00 90.06 86 ASN A N 1
ATOM 639 C CA . ASN A 1 86 ? -5.233 1.819 -5.599 1.00 90.06 86 ASN A CA 1
ATOM 640 C C . ASN A 1 86 ? -6.739 1.536 -5.715 1.00 90.06 86 ASN A C 1
ATOM 642 O O . ASN A 1 86 ? -7.496 1.833 -4.793 1.00 90.06 86 ASN A O 1
ATOM 646 N N . HIS A 1 87 ? -7.172 0.932 -6.826 1.00 89.56 87 HIS A N 1
ATOM 647 C CA . HIS A 1 87 ? -8.570 0.549 -7.031 1.00 89.56 87 HIS A CA 1
ATOM 648 C C . HIS A 1 87 ? -9.044 -0.463 -5.981 1.00 89.56 87 HIS A C 1
ATOM 650 O O . HIS A 1 87 ? -10.073 -0.248 -5.342 1.00 89.56 87 HIS A O 1
ATOM 656 N N . LEU A 1 88 ? -8.264 -1.518 -5.741 1.00 90.62 88 LEU A N 1
ATOM 657 C CA . LEU A 1 88 ? -8.600 -2.542 -4.756 1.00 90.62 88 LEU A CA 1
ATOM 658 C C . LEU A 1 88 ? -8.615 -1.972 -3.328 1.00 90.62 88 LEU A C 1
ATOM 660 O O . LEU A 1 88 ? -9.530 -2.267 -2.560 1.00 90.62 88 LEU A O 1
ATOM 664 N N . ALA A 1 89 ? -7.667 -1.091 -2.987 1.00 91.94 89 ALA A N 1
ATOM 665 C CA . ALA A 1 89 ? -7.676 -0.370 -1.714 1.00 91.94 89 ALA A CA 1
ATOM 666 C C . ALA A 1 89 ? -8.940 0.492 -1.568 1.00 91.94 89 ALA A C 1
ATOM 668 O O . ALA A 1 89 ? -9.621 0.436 -0.546 1.00 91.94 89 ALA A O 1
ATOM 669 N N . ALA A 1 90 ? -9.300 1.255 -2.601 1.00 88.50 90 ALA A N 1
ATOM 670 C CA . ALA A 1 90 ? -10.508 2.071 -2.616 1.00 88.50 90 ALA A CA 1
ATOM 671 C C . ALA A 1 90 ? -11.788 1.231 -2.459 1.0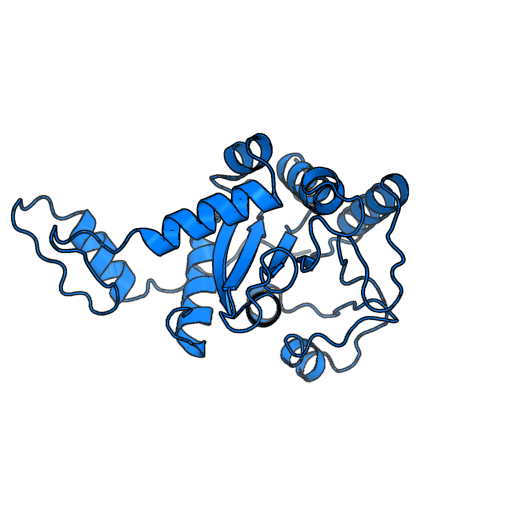0 88.50 90 ALA A C 1
ATOM 673 O O . ALA A 1 90 ? -12.674 1.605 -1.685 1.00 88.50 90 ALA A O 1
ATOM 674 N N . ALA A 1 91 ? -11.885 0.099 -3.160 1.00 88.38 91 ALA A N 1
ATOM 675 C CA . ALA A 1 91 ? -13.004 -0.832 -3.056 1.00 88.38 91 ALA A CA 1
ATOM 676 C C . ALA A 1 91 ? -13.107 -1.426 -1.643 1.00 88.38 91 ALA A C 1
ATOM 678 O O . ALA A 1 91 ? -14.185 -1.400 -1.037 1.00 88.38 91 ALA A O 1
ATOM 679 N N . PHE A 1 92 ? -11.979 -1.872 -1.084 1.00 89.56 92 PHE A N 1
ATOM 680 C CA . PHE A 1 92 ? -11.899 -2.400 0.273 1.00 89.56 92 PHE A CA 1
ATOM 681 C C . PHE A 1 92 ? -12.360 -1.371 1.304 1.00 89.56 92 PHE A C 1
ATOM 683 O O . PHE A 1 92 ? -13.307 -1.623 2.047 1.00 89.56 92 PHE A O 1
ATOM 690 N N . LEU A 1 93 ? -11.771 -0.174 1.300 1.00 88.31 93 LEU A N 1
ATOM 691 C CA . LEU A 1 93 ? -12.109 0.884 2.253 1.00 88.31 93 LEU A CA 1
ATOM 692 C C . LEU A 1 93 ? -13.562 1.341 2.095 1.00 88.31 93 LEU A C 1
ATOM 694 O O . LEU A 1 93 ? -14.256 1.557 3.086 1.00 88.31 93 LEU A O 1
ATOM 698 N N . SER A 1 94 ? -14.065 1.432 0.861 1.00 86.12 94 SER A N 1
ATOM 699 C CA . SER A 1 94 ? -15.461 1.791 0.614 1.00 86.12 94 SER A CA 1
ATOM 700 C C . SER A 1 94 ? -16.451 0.755 1.146 1.00 86.12 94 SER A C 1
ATOM 702 O O . SER A 1 94 ? -17.584 1.142 1.443 1.00 86.12 94 SER A O 1
ATOM 704 N N . LYS A 1 95 ? -16.081 -0.529 1.210 1.00 86.44 95 LYS A N 1
ATOM 705 C CA . LYS A 1 95 ? -16.953 -1.601 1.708 1.00 86.44 95 LYS A CA 1
ATOM 706 C C . LYS A 1 95 ? -16.828 -1.768 3.221 1.00 86.44 95 LYS A C 1
ATOM 708 O O . LYS A 1 95 ? -17.853 -1.841 3.892 1.00 86.44 95 LYS A O 1
ATOM 713 N N . GLN A 1 96 ? -15.593 -1.787 3.723 1.00 84.75 96 GLN A N 1
ATOM 714 C CA . GLN A 1 96 ? -15.278 -2.110 5.114 1.00 84.75 96 GLN A CA 1
ATOM 715 C C . GLN A 1 96 ? -15.351 -0.891 6.037 1.00 84.75 96 GLN A C 1
ATOM 717 O O . GLN A 1 96 ? -15.973 -0.966 7.088 1.00 84.75 96 GLN A O 1
ATOM 722 N N . LEU A 1 97 ? -14.764 0.246 5.643 1.00 82.19 97 LEU A N 1
ATOM 723 C CA . LEU A 1 97 ? -14.721 1.446 6.494 1.00 82.19 97 LEU A CA 1
ATOM 724 C C . LEU A 1 97 ? -15.830 2.453 6.180 1.00 82.19 97 LEU A C 1
ATOM 726 O O . LEU A 1 97 ? -16.155 3.291 7.015 1.00 82.19 97 LEU A O 1
ATOM 730 N N . GLN A 1 98 ? -16.383 2.402 4.964 1.00 83.75 98 GLN A N 1
ATOM 731 C CA . GLN A 1 98 ? -17.422 3.316 4.473 1.00 83.75 98 GLN A CA 1
ATOM 732 C C . GLN A 1 98 ? -17.144 4.789 4.851 1.00 83.75 98 GLN A C 1
ATOM 734 O O . GLN A 1 98 ? -18.010 5.460 5.423 1.00 83.75 98 GLN A O 1
ATOM 739 N N . PRO A 1 99 ? -15.937 5.312 4.559 1.00 81.94 99 PRO A N 1
ATOM 740 C CA . PRO A 1 99 ? -15.488 6.589 5.098 1.00 81.94 99 PRO A CA 1
ATOM 741 C C . PRO A 1 99 ? -16.421 7.722 4.676 1.00 81.94 99 PRO A C 1
ATOM 743 O O . PRO A 1 99 ? -16.796 7.819 3.517 1.00 81.94 99 PRO A O 1
ATOM 746 N N . LYS A 1 100 ? -16.765 8.635 5.589 1.00 79.25 100 LYS A N 1
ATOM 747 C CA . LYS A 1 100 ? -17.606 9.799 5.243 1.00 79.25 100 LYS A CA 1
ATOM 748 C C . LYS A 1 100 ? -16.890 10.797 4.331 1.00 79.25 100 LYS A C 1
ATOM 750 O O . LYS A 1 100 ? -17.542 11.559 3.624 1.00 79.25 100 LYS A O 1
ATOM 755 N N . ARG A 1 101 ? -15.558 10.836 4.401 1.00 80.25 101 ARG A N 1
ATOM 756 C CA . ARG A 1 101 ? -14.702 11.764 3.659 1.00 80.25 101 ARG A CA 1
ATOM 757 C C . ARG A 1 101 ? -13.446 11.052 3.189 1.00 80.25 101 ARG A C 1
ATOM 759 O O . ARG A 1 101 ? -12.877 10.251 3.923 1.00 80.25 101 ARG A O 1
ATOM 766 N N . VAL A 1 102 ? -13.019 11.397 1.980 1.00 80.25 102 VAL A N 1
ATOM 767 C CA . VAL A 1 102 ? -11.754 10.962 1.389 1.00 80.25 102 VAL A CA 1
ATOM 768 C C . VAL A 1 102 ? -10.970 12.207 1.024 1.00 80.25 102 VAL A C 1
ATOM 770 O O . VAL A 1 102 ? -11.464 13.068 0.292 1.00 80.25 102 VAL A O 1
ATOM 773 N N . PHE A 1 103 ? -9.749 12.277 1.533 1.00 78.88 103 PHE A N 1
ATOM 774 C CA . PHE A 1 103 ? -8.836 13.374 1.282 1.00 78.88 103 PHE A CA 1
ATOM 775 C C . PHE A 1 103 ? -7.870 12.951 0.158 1.00 78.88 103 PHE A C 1
ATOM 777 O O . PHE A 1 103 ? -7.274 11.878 0.220 1.00 78.88 103 PHE A O 1
ATOM 784 N N . ILE A 1 104 ? -7.750 13.779 -0.892 1.00 73.94 104 ILE A N 1
ATOM 785 C CA . ILE A 1 104 ? -6.708 13.645 -1.931 1.00 73.94 104 ILE A CA 1
ATOM 786 C C . ILE A 1 104 ? -5.867 14.946 -2.035 1.00 73.94 104 ILE A C 1
ATOM 788 O O . ILE A 1 104 ? -6.476 16.023 -2.034 1.00 73.94 104 ILE A O 1
ATOM 792 N N . PRO A 1 105 ? -4.512 14.914 -2.132 1.00 66.94 105 PRO A N 1
ATOM 793 C CA . PRO A 1 105 ? -3.689 16.118 -2.157 1.00 66.94 105 PRO A CA 1
ATOM 794 C C . PRO A 1 105 ? -3.961 16.914 -3.433 1.00 66.94 105 PRO A C 1
ATOM 796 O O . PRO A 1 105 ? -4.287 16.361 -4.485 1.00 66.94 105 PRO A O 1
ATOM 799 N N . GLY A 1 106 ? -3.824 18.233 -3.338 1.00 65.12 106 GLY A N 1
ATOM 800 C CA . GLY A 1 106 ? -3.909 19.135 -4.479 1.00 65.12 106 GLY A CA 1
ATOM 801 C C . GLY A 1 106 ? -2.585 19.875 -4.671 1.00 65.12 106 GLY A C 1
ATOM 802 O O . GLY A 1 106 ? -2.186 20.570 -3.740 1.00 65.12 106 GLY A O 1
ATOM 803 N N . PRO A 1 107 ? -1.939 19.805 -5.849 1.00 72.88 107 PRO A N 1
ATOM 804 C CA . PRO A 1 107 ? -2.272 18.965 -7.005 1.00 72.88 107 PRO A CA 1
ATOM 805 C C . PRO A 1 107 ? -1.907 17.491 -6.760 1.00 72.88 107 PRO A C 1
ATOM 807 O O . PRO A 1 107 ? -1.113 17.188 -5.885 1.00 72.88 107 PRO A O 1
ATOM 810 N N . THR A 1 108 ? -2.448 16.574 -7.559 1.00 62.91 108 THR A N 1
ATOM 811 C CA . THR A 1 108 ? -1.975 15.183 -7.616 1.00 62.91 108 THR A CA 1
ATOM 812 C C . THR A 1 108 ? -2.225 14.622 -9.012 1.00 62.91 108 THR A C 1
ATOM 814 O O . THR A 1 108 ? -3.178 15.037 -9.690 1.00 62.91 108 THR A O 1
ATOM 817 N N . CYS A 1 109 ? -1.384 13.693 -9.462 1.00 54.19 109 CYS A N 1
ATOM 818 C CA . CYS A 1 109 ? -1.642 12.934 -10.677 1.00 54.19 109 CYS A CA 1
ATOM 819 C C . CYS A 1 109 ? -2.952 12.168 -10.498 1.00 54.19 109 CYS A C 1
ATOM 821 O O . CYS A 1 109 ? -3.107 11.441 -9.525 1.00 54.19 109 CYS A O 1
ATOM 823 N N . ARG A 1 110 ? -3.929 12.359 -11.398 1.00 52.66 110 ARG A N 1
ATOM 824 C CA . ARG A 1 110 ? -5.251 11.722 -11.281 1.00 52.66 110 ARG A CA 1
ATOM 825 C C . ARG A 1 110 ? -5.077 10.197 -11.221 1.00 52.66 110 ARG A C 1
ATOM 827 O O . ARG A 1 110 ? -4.839 9.602 -12.276 1.00 52.66 110 ARG A O 1
ATOM 834 N N . PRO A 1 111 ? -5.293 9.530 -10.073 1.00 50.53 111 PRO A N 1
ATOM 835 C CA . PRO A 1 111 ? -5.275 8.082 -10.057 1.00 50.53 111 PRO A CA 1
ATOM 836 C C . PRO A 1 111 ? -6.577 7.655 -10.728 1.00 50.53 111 PRO A C 1
ATOM 838 O O . PRO A 1 111 ? -7.666 7.887 -10.194 1.00 50.53 111 PRO A O 1
ATOM 841 N N . ARG A 1 112 ? -6.496 7.064 -11.925 1.00 45.91 112 ARG A N 1
ATOM 842 C CA . ARG A 1 112 ? -7.679 6.498 -12.600 1.00 45.91 112 ARG A CA 1
ATOM 843 C C . ARG A 1 112 ? -8.388 5.451 -11.716 1.00 45.91 112 ARG A C 1
ATOM 845 O O . ARG A 1 112 ? -9.596 5.294 -11.845 1.00 45.91 112 ARG A O 1
ATOM 852 N N . GLY A 1 113 ? -7.674 4.840 -10.761 1.00 48.66 113 GLY A N 1
ATOM 853 C CA . GLY A 1 113 ? -8.188 3.856 -9.797 1.00 48.66 113 GLY A CA 1
ATOM 854 C C . GLY A 1 113 ? -9.101 4.394 -8.683 1.00 48.66 113 GLY A C 1
ATOM 855 O O . GLY A 1 113 ? -9.798 3.611 -8.054 1.00 48.66 113 GLY A O 1
ATOM 856 N N . ASN A 1 114 ? -9.197 5.714 -8.462 1.00 55.06 114 ASN A N 1
ATOM 857 C CA . ASN A 1 114 ? -1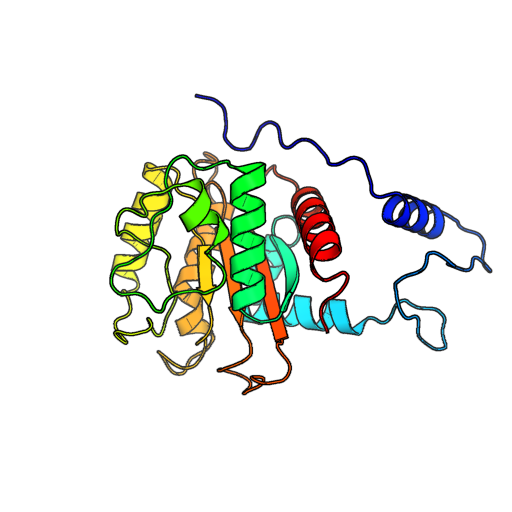0.018 6.275 -7.368 1.00 55.06 114 ASN A CA 1
ATOM 858 C C . ASN A 1 114 ? -11.417 6.741 -7.821 1.00 55.06 114 ASN A C 1
ATOM 860 O O . ASN A 1 114 ? -12.085 7.525 -7.137 1.00 55.06 114 ASN A O 1
ATOM 864 N N . ALA A 1 115 ? -11.881 6.268 -8.984 1.00 55.00 115 ALA A N 1
ATOM 865 C CA . ALA A 1 115 ? -13.194 6.606 -9.535 1.00 55.00 115 ALA A CA 1
ATOM 866 C C . ALA A 1 115 ? -14.349 6.215 -8.594 1.00 55.00 115 ALA A C 1
ATOM 868 O O . ALA A 1 115 ? -15.317 6.968 -8.473 1.00 55.00 115 ALA A O 1
ATOM 869 N N . ILE A 1 116 ? -14.215 5.093 -7.875 1.00 53.62 116 ILE A N 1
ATOM 870 C CA . ILE A 1 116 ? -15.199 4.621 -6.888 1.00 53.62 116 ILE A CA 1
ATOM 871 C C . ILE A 1 116 ? -15.387 5.653 -5.773 1.00 53.62 116 ILE A C 1
ATOM 873 O O . ILE A 1 116 ? -16.516 6.058 -5.491 1.00 53.62 116 ILE A O 1
ATOM 877 N N . LEU A 1 117 ? -14.289 6.134 -5.180 1.00 57.47 117 LEU A N 1
ATOM 878 C CA . LEU A 1 117 ? -14.346 7.102 -4.080 1.00 57.47 117 LEU A CA 1
ATOM 879 C C . LEU A 1 117 ? -14.932 8.435 -4.548 1.00 57.47 117 LEU A C 1
ATOM 881 O O . LEU A 1 117 ? -15.753 9.034 -3.858 1.00 57.47 117 LEU A O 1
ATOM 885 N N . ARG A 1 118 ? -14.583 8.875 -5.761 1.00 59.25 118 ARG A N 1
ATOM 886 C CA . ARG A 1 118 ? -15.150 10.096 -6.350 1.00 59.25 118 ARG A CA 1
ATOM 887 C C . ARG A 1 118 ? -16.652 9.980 -6.593 1.00 59.25 118 ARG A C 1
ATOM 889 O O . ARG A 1 118 ? -17.390 10.898 -6.244 1.00 59.25 118 ARG A O 1
ATOM 896 N N . ARG A 1 119 ? -17.103 8.858 -7.165 1.00 58.06 119 ARG A N 1
ATOM 897 C CA . ARG A 1 119 ? -18.519 8.611 -7.468 1.00 58.06 119 ARG A CA 1
ATOM 898 C C . ARG A 1 119 ? -19.359 8.487 -6.198 1.00 58.06 119 ARG A C 1
ATOM 900 O O . ARG A 1 119 ? -20.482 8.973 -6.178 1.00 58.06 119 ARG A O 1
ATOM 907 N N . ARG A 1 120 ? -18.819 7.850 -5.155 1.00 59.00 120 ARG A N 1
ATOM 908 C CA . ARG A 1 120 ? -19.542 7.600 -3.902 1.00 59.00 120 ARG A CA 1
ATOM 909 C C . ARG A 1 120 ? -19.576 8.809 -2.970 1.00 59.00 120 ARG A C 1
ATOM 911 O O . ARG A 1 120 ? -20.593 9.021 -2.321 1.00 59.00 120 ARG A O 1
ATOM 918 N N . TYR A 1 121 ? -18.498 9.591 -2.899 1.00 61.41 121 TYR A N 1
ATOM 919 C CA . TYR A 1 121 ? -18.362 10.629 -1.869 1.00 61.41 121 TYR A CA 1
ATOM 920 C C . TYR A 1 121 ? -18.498 12.067 -2.379 1.00 61.41 121 TYR A C 1
ATOM 922 O O . TYR A 1 121 ? -18.579 12.974 -1.559 1.00 61.41 121 TYR A O 1
ATOM 930 N N . GLY A 1 122 ? -18.588 12.297 -3.697 1.00 47.53 122 GLY A N 1
ATOM 931 C CA . GLY A 1 122 ? -19.103 13.534 -4.317 1.00 47.53 122 GLY A CA 1
ATOM 932 C C . GLY A 1 122 ? -18.273 14.820 -4.140 1.00 47.53 122 GLY A C 1
ATOM 933 O O . GLY A 1 122 ? -18.302 15.688 -5.009 1.00 47.53 122 GLY A O 1
ATOM 934 N N . ARG A 1 123 ? -17.486 14.945 -3.068 1.00 46.66 123 ARG A N 1
ATOM 935 C CA . ARG A 1 123 ? -16.542 16.033 -2.786 1.00 46.66 123 ARG A CA 1
ATOM 936 C C . ARG A 1 123 ? -15.291 15.454 -2.135 1.00 46.66 123 ARG A C 1
ATOM 938 O O . ARG A 1 123 ? -15.261 15.174 -0.942 1.00 46.66 123 ARG A O 1
ATOM 945 N N . THR A 1 124 ? -14.236 15.292 -2.924 1.00 47.28 124 THR A N 1
ATOM 946 C CA . THR A 1 124 ? -12.882 15.123 -2.389 1.00 47.28 124 THR A CA 1
ATOM 947 C C . THR A 1 124 ? -12.407 16.499 -1.929 1.00 47.28 124 THR A C 1
ATOM 949 O O . THR A 1 124 ? -12.004 17.320 -2.755 1.00 47.28 124 THR A O 1
ATOM 952 N N . GLU A 1 125 ? -12.532 16.798 -0.638 1.00 40.81 125 GLU A N 1
ATOM 953 C CA . GLU A 1 125 ? -11.883 17.974 -0.055 1.00 40.81 125 GLU A CA 1
ATOM 954 C C . GLU A 1 125 ? -10.357 17.762 -0.104 1.00 40.81 125 GLU A C 1
ATOM 956 O O . GLU A 1 125 ? -9.855 16.654 0.098 1.00 40.81 125 GLU A O 1
ATOM 961 N N . ARG A 1 126 ? -9.625 18.804 -0.505 1.00 39.62 126 ARG A N 1
ATOM 962 C CA . ARG A 1 126 ? -8.249 18.724 -1.023 1.00 39.62 126 ARG A CA 1
ATOM 963 C C . ARG A 1 126 ? -7.184 18.473 0.057 1.00 39.62 126 ARG A C 1
ATOM 965 O O . ARG A 1 126 ? -6.409 19.382 0.297 1.00 39.62 126 ARG A O 1
ATOM 972 N N . HIS A 1 127 ? -7.074 17.304 0.688 1.00 42.91 127 HIS A N 1
ATOM 973 C CA . HIS A 1 127 ? -5.959 17.021 1.625 1.00 42.91 127 HIS A CA 1
ATOM 974 C C . HIS A 1 127 ? -5.444 15.568 1.533 1.00 42.91 127 HIS A C 1
ATOM 976 O O . HIS A 1 127 ? -5.970 14.793 0.781 1.00 42.91 127 HIS A O 1
ATOM 982 N N . HIS A 1 128 ? -4.364 15.177 2.191 1.00 45.22 128 HIS A N 1
ATOM 983 C CA . HIS A 1 128 ? -3.405 14.127 1.779 1.00 45.22 128 HIS A CA 1
ATOM 984 C C . HIS A 1 128 ? -3.876 12.674 1.459 1.00 45.22 128 HIS A C 1
ATOM 986 O O . HIS A 1 128 ? -4.229 11.911 2.349 1.00 45.22 128 HIS A O 1
ATOM 992 N N . HIS A 1 129 ? -3.688 12.241 0.205 1.00 52.34 129 HIS A N 1
ATOM 993 C CA . HIS A 1 129 ? -3.361 10.859 -0.199 1.00 52.34 129 HIS A CA 1
ATOM 994 C C . HIS A 1 129 ? -1.834 10.818 -0.389 1.00 52.34 129 HIS A C 1
ATOM 996 O O . HIS A 1 129 ? -1.328 11.382 -1.362 1.00 52.34 129 HIS A O 1
ATOM 1002 N N . PRO A 1 130 ? -1.075 10.300 0.579 1.00 60.94 130 PRO A N 1
ATOM 1003 C CA . PRO A 1 130 ? 0.368 10.474 0.581 1.00 60.94 130 PRO A CA 1
ATOM 1004 C C . PRO A 1 130 ? 1.034 9.679 -0.550 1.00 60.94 130 PRO A C 1
ATOM 1006 O O . PRO A 1 130 ? 0.838 8.473 -0.678 1.00 60.94 130 PRO A O 1
ATOM 1009 N N . GLN A 1 131 ? 1.856 10.349 -1.353 1.00 71.25 131 GLN A N 1
ATOM 1010 C CA . GLN A 1 131 ? 2.912 9.679 -2.112 1.00 71.25 131 GLN A CA 1
ATOM 1011 C C . GLN A 1 131 ? 4.158 9.700 -1.222 1.00 71.25 131 GLN A C 1
ATOM 1013 O O . GLN A 1 131 ? 4.500 10.771 -0.719 1.00 71.25 131 GLN A O 1
ATOM 1018 N N . PRO A 1 132 ? 4.781 8.543 -0.938 1.00 72.00 132 PRO A N 1
ATOM 1019 C CA . PRO A 1 132 ? 5.875 8.459 0.027 1.00 72.00 132 PRO A CA 1
ATOM 1020 C C . PRO A 1 132 ? 7.123 9.208 -0.455 1.00 72.00 132 PRO A C 1
ATOM 1022 O O . PRO A 1 132 ? 7.890 9.706 0.366 1.00 72.00 132 PRO A O 1
ATOM 1025 N N . CYS A 1 133 ? 7.296 9.290 -1.774 1.00 81.12 133 CYS A N 1
ATOM 1026 C CA . CYS A 1 133 ? 8.393 9.946 -2.465 1.00 81.12 133 CYS A CA 1
ATOM 1027 C C . CYS A 1 133 ? 7.998 10.265 -3.917 1.00 81.12 133 CYS A C 1
ATOM 1029 O O . CYS A 1 133 ? 7.009 9.731 -4.437 1.00 81.12 133 CYS A O 1
ATOM 1031 N N . ALA A 1 134 ? 8.803 11.108 -4.561 1.00 78.94 134 ALA A N 1
ATOM 1032 C CA . ALA A 1 134 ? 8.680 11.563 -5.938 1.00 78.94 134 ALA A CA 1
ATOM 1033 C C . ALA A 1 134 ? 7.248 12.006 -6.295 1.00 78.94 134 ALA A C 1
ATOM 1035 O O . ALA A 1 134 ? 6.642 11.515 -7.253 1.00 78.94 134 ALA A O 1
ATOM 1036 N N . HIS A 1 135 ? 6.688 12.930 -5.505 1.00 83.06 135 HIS A N 1
ATOM 1037 C CA . HIS A 1 135 ? 5.300 13.351 -5.676 1.00 83.06 135 HIS A CA 1
ATOM 1038 C C . HIS A 1 135 ? 5.010 13.814 -7.115 1.00 83.06 135 HIS A C 1
ATOM 1040 O O . HIS A 1 135 ? 5.621 14.742 -7.637 1.00 83.06 135 HIS A O 1
ATOM 1046 N N . ASN A 1 136 ? 4.019 13.220 -7.766 1.00 75.25 136 ASN A N 1
ATOM 1047 C CA . ASN A 1 136 ? 3.593 13.554 -9.118 1.00 75.25 136 ASN A CA 1
ATOM 1048 C C . ASN A 1 136 ? 2.316 14.417 -9.046 1.00 75.25 136 ASN A C 1
ATOM 1050 O O . ASN A 1 136 ? 1.300 13.948 -8.521 1.00 75.25 136 ASN A O 1
ATOM 1054 N N . PRO A 1 137 ? 2.305 15.661 -9.572 1.00 80.62 137 PRO A N 1
ATOM 1055 C CA . PRO A 1 137 ? 3.201 16.183 -10.618 1.00 80.62 137 PRO A CA 1
ATOM 1056 C C . PRO A 1 137 ? 4.313 17.131 -10.153 1.00 80.62 137 PRO A C 1
ATOM 1058 O O . PRO A 1 137 ? 5.032 17.661 -10.993 1.00 80.62 137 PRO A O 1
ATOM 1061 N N . THR A 1 138 ? 4.420 17.433 -8.859 1.00 82.69 138 THR A N 1
ATOM 1062 C CA . THR A 1 138 ? 5.230 18.579 -8.398 1.00 82.69 138 THR A CA 1
ATOM 1063 C C . THR A 1 138 ? 6.708 18.269 -8.182 1.00 82.69 138 THR A C 1
ATOM 1065 O O . THR A 1 138 ? 7.503 19.198 -8.129 1.00 82.69 138 THR A O 1
ATOM 1068 N N . GLY A 1 139 ? 7.069 17.001 -7.995 1.00 81.19 139 GLY A N 1
ATOM 1069 C CA . GLY A 1 139 ? 8.383 16.553 -7.533 1.00 81.19 139 GLY A CA 1
ATOM 1070 C C . GLY A 1 139 ? 8.714 16.943 -6.087 1.00 81.19 139 GLY A C 1
ATOM 1071 O O . GLY A 1 139 ? 9.849 16.763 -5.664 1.00 81.19 139 GLY A O 1
ATOM 1072 N N . MET A 1 140 ? 7.760 17.513 -5.341 1.00 83.19 140 MET A N 1
ATOM 1073 C CA . MET A 1 140 ? 7.990 18.049 -3.995 1.00 83.19 140 MET A CA 1
ATOM 1074 C C . MET A 1 140 ? 7.611 17.019 -2.935 1.00 83.19 140 MET A C 1
ATOM 1076 O O . MET A 1 140 ? 6.423 16.768 -2.722 1.00 83.19 140 MET A O 1
ATOM 1080 N N . ASP A 1 141 ? 8.616 16.491 -2.244 1.00 88.69 141 ASP A N 1
ATOM 1081 C CA . ASP A 1 141 ? 8.438 15.516 -1.171 1.00 88.69 141 ASP A CA 1
ATOM 1082 C C . ASP A 1 141 ? 8.499 16.169 0.211 1.00 88.69 141 ASP A C 1
ATOM 1084 O O . ASP A 1 141 ? 9.205 17.157 0.433 1.00 88.69 141 ASP A O 1
ATOM 1088 N N . LEU A 1 142 ? 7.758 15.593 1.158 1.00 90.50 142 LEU A N 1
ATOM 1089 C CA . LEU A 1 142 ? 7.845 15.989 2.559 1.00 90.50 142 LEU A CA 1
ATOM 1090 C C . LEU A 1 142 ? 9.179 15.540 3.156 1.00 90.50 142 LEU A C 1
ATOM 1092 O O . LEU A 1 142 ? 9.671 14.440 2.890 1.00 90.50 142 LEU A O 1
ATOM 1096 N N . THR A 1 143 ? 9.733 16.364 4.038 1.00 93.38 143 THR A N 1
ATOM 1097 C CA . THR A 1 143 ? 10.880 15.962 4.852 1.00 93.38 143 THR A CA 1
ATOM 1098 C C . THR A 1 143 ? 10.466 14.916 5.893 1.00 93.38 143 THR A C 1
ATOM 1100 O O . THR A 1 143 ? 9.292 14.775 6.243 1.00 93.38 143 THR A O 1
ATOM 1103 N N . LYS A 1 144 ? 11.441 14.198 6.465 1.00 94.88 144 LYS A N 1
ATOM 1104 C CA . LYS A 1 144 ? 11.178 13.224 7.542 1.00 94.88 144 LYS A CA 1
ATOM 1105 C C . LYS A 1 144 ? 10.476 13.855 8.752 1.00 94.88 144 LYS A C 1
ATOM 1107 O O . LYS A 1 144 ? 9.595 13.228 9.329 1.00 94.88 144 LYS A O 1
ATOM 1112 N N . SER A 1 145 ? 10.824 15.094 9.114 1.00 96.44 145 SER A N 1
ATOM 1113 C CA . SER A 1 145 ? 10.167 15.814 10.214 1.00 96.44 145 SER A CA 1
ATOM 1114 C C . SER A 1 145 ? 8.704 16.130 9.897 1.00 96.44 145 SER A C 1
ATOM 1116 O O . SER A 1 145 ? 7.837 15.893 10.730 1.00 96.44 145 SER A O 1
ATOM 1118 N N . GLN A 1 146 ? 8.411 16.557 8.666 1.00 94.75 146 GLN A N 1
ATOM 1119 C CA . GLN A 1 146 ? 7.037 16.789 8.217 1.00 94.75 146 GLN A CA 1
ATOM 1120 C C . GLN A 1 146 ? 6.226 15.488 8.182 1.00 94.75 146 GLN A C 1
ATOM 1122 O O . GLN A 1 146 ? 5.069 15.470 8.587 1.00 94.75 146 GLN A O 1
ATOM 1127 N N . TRP A 1 147 ? 6.826 14.372 7.760 1.00 95.25 147 TRP A N 1
ATOM 1128 C CA . TRP A 1 147 ? 6.173 13.062 7.818 1.00 95.25 147 TRP A CA 1
ATOM 1129 C C . TRP A 1 147 ? 5.824 12.624 9.244 1.00 95.25 147 TRP A C 1
ATOM 1131 O O . TRP A 1 147 ? 4.770 12.020 9.441 1.00 95.25 147 TRP A O 1
ATOM 1141 N N . ILE A 1 148 ? 6.670 12.939 10.230 1.00 95.88 148 ILE A N 1
ATOM 1142 C CA . ILE A 1 148 ? 6.376 12.686 11.648 1.00 95.88 148 ILE A CA 1
ATOM 1143 C C . ILE A 1 148 ? 5.144 13.486 12.084 1.00 95.88 148 ILE A C 1
ATOM 1145 O O . ILE A 1 148 ? 4.229 12.917 12.674 1.00 95.88 148 ILE A O 1
ATOM 1149 N N . GLU A 1 149 ? 5.068 14.772 11.734 1.00 94.75 149 GLU A N 1
ATOM 1150 C CA . GLU A 1 149 ? 3.892 15.605 12.027 1.00 94.75 149 GLU A CA 1
ATOM 1151 C C . GLU A 1 149 ? 2.616 15.049 11.371 1.00 94.75 149 GLU A C 1
ATOM 1153 O O . GLU A 1 149 ? 1.565 14.968 12.009 1.00 94.75 149 GLU A O 1
ATOM 1158 N N . VAL A 1 150 ? 2.708 14.592 10.116 1.00 92.31 150 VAL A N 1
ATOM 1159 C CA . VAL A 1 150 ? 1.585 13.949 9.417 1.00 92.31 150 VAL A CA 1
ATOM 1160 C C . VAL A 1 150 ? 1.162 12.658 10.118 1.00 92.31 150 VAL A C 1
ATOM 1162 O O . VAL A 1 150 ? -0.036 12.409 10.244 1.00 92.31 150 VAL A O 1
ATOM 1165 N N . ALA A 1 151 ? 2.102 11.840 10.594 1.00 92.06 151 ALA A N 1
ATOM 1166 C CA . ALA A 1 151 ? 1.785 10.610 11.316 1.00 92.06 151 ALA A CA 1
ATOM 1167 C C . ALA A 1 151 ? 1.038 10.884 12.627 1.00 92.06 151 ALA A C 1
ATOM 1169 O O . ALA A 1 151 ? 0.059 10.199 12.927 1.00 92.06 151 ALA A O 1
ATOM 1170 N N . GLU A 1 152 ? 1.449 11.908 13.375 1.00 91.75 152 GLU A N 1
ATOM 1171 C CA . GLU A 1 152 ? 0.758 12.312 14.600 1.00 91.75 152 GLU A CA 1
ATOM 1172 C C . GLU A 1 152 ? -0.640 12.871 14.298 1.00 91.75 152 GLU A C 1
ATOM 1174 O O . GLU A 1 152 ? -1.599 12.500 14.973 1.00 91.75 152 GLU A O 1
ATOM 1179 N N . LEU A 1 153 ? -0.812 13.646 13.219 1.00 90.19 153 LEU A N 1
ATOM 1180 C CA . LEU A 1 153 ? -2.139 14.092 12.780 1.00 90.19 153 LEU A CA 1
ATOM 1181 C C . LEU A 1 153 ? -3.036 12.915 12.370 1.00 90.19 153 LEU A C 1
ATOM 1183 O O . LEU A 1 153 ? -4.218 12.880 12.717 1.00 90.19 153 LEU A O 1
ATOM 1187 N N . VAL A 1 154 ? -2.487 11.948 11.631 1.00 89.19 154 VAL A N 1
ATOM 1188 C CA . VAL A 1 154 ? -3.198 10.727 11.232 1.00 89.19 154 VAL A CA 1
ATOM 1189 C C . VAL A 1 154 ? -3.668 9.957 12.463 1.00 89.19 154 VAL A C 1
ATOM 1191 O O . VAL A 1 154 ? -4.829 9.546 12.506 1.00 89.19 154 VAL A O 1
ATOM 1194 N N . LYS A 1 155 ? -2.810 9.831 13.481 1.00 88.62 155 LYS A N 1
ATOM 1195 C CA . LYS A 1 155 ? -3.161 9.223 14.767 1.00 88.62 155 LYS A CA 1
ATOM 1196 C C . LYS A 1 155 ? -4.259 10.008 15.480 1.00 88.62 155 LYS A C 1
ATOM 1198 O O . LYS A 1 155 ? -5.290 9.448 15.837 1.00 88.62 155 LYS A O 1
ATOM 1203 N N . GLU A 1 156 ? -4.067 11.311 15.670 1.00 89.00 156 GLU A N 1
ATOM 1204 C CA . GLU A 1 156 ? -4.990 12.178 16.410 1.00 89.00 156 GLU A CA 1
ATOM 1205 C C . GLU A 1 156 ? -6.384 12.179 15.773 1.00 89.00 156 GLU A C 1
ATOM 1207 O O . GLU A 1 156 ? -7.396 12.040 16.460 1.00 89.00 156 GLU A O 1
ATOM 1212 N N . LYS A 1 157 ? -6.448 12.273 14.442 1.00 86.44 157 LYS A N 1
ATOM 1213 C CA . LYS A 1 157 ? -7.702 12.329 13.681 1.00 86.44 157 LYS A CA 1
ATOM 1214 C C . LYS A 1 157 ? -8.256 10.956 13.291 1.00 86.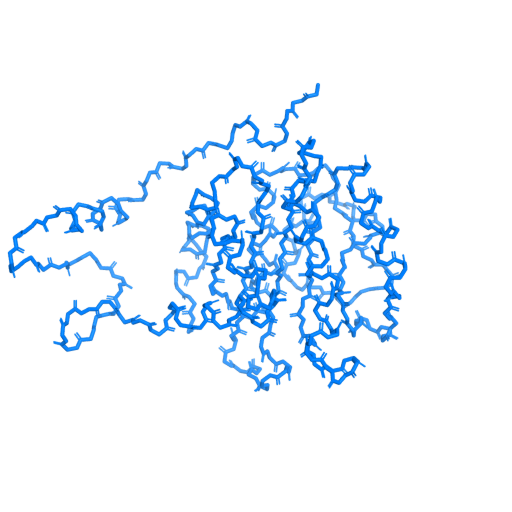44 157 LYS A C 1
ATOM 1216 O O . LYS A 1 157 ? -9.321 10.914 12.677 1.00 86.44 157 LYS A O 1
ATOM 1221 N N . HIS A 1 158 ? -7.568 9.869 13.647 1.00 88.25 158 HIS A N 1
ATOM 1222 C CA . HIS A 1 158 ? -7.955 8.485 13.344 1.00 88.25 158 HIS A CA 1
ATOM 1223 C C . HIS A 1 158 ? -8.197 8.295 11.836 1.00 88.25 158 HIS A C 1
ATOM 1225 O O . HIS A 1 158 ? -9.234 7.794 11.398 1.00 88.25 158 HIS A O 1
ATOM 1231 N N . LEU A 1 159 ? -7.257 8.792 11.028 1.00 87.81 159 LEU A N 1
ATOM 1232 C CA . LEU A 1 159 ? -7.324 8.730 9.570 1.00 87.81 159 LEU A CA 1
ATOM 1233 C C . LEU A 1 159 ? -6.689 7.436 9.067 1.00 87.81 159 LEU A C 1
ATOM 1235 O O . LEU A 1 159 ? -5.703 6.969 9.625 1.00 87.81 159 LEU A O 1
ATOM 1239 N N . PHE A 1 160 ? -7.225 6.884 7.980 1.00 90.69 160 PHE A N 1
ATOM 1240 C CA . PHE A 1 160 ? -6.658 5.709 7.324 1.00 90.69 160 PHE A CA 1
ATOM 1241 C C . PHE A 1 160 ? -5.803 6.135 6.118 1.00 90.69 160 PHE A C 1
ATOM 1243 O O . PHE A 1 160 ? -6.367 6.505 5.082 1.00 90.69 160 PHE A O 1
ATOM 1250 N N . PRO A 1 161 ? -4.462 6.135 6.222 1.00 91.94 161 PRO A N 1
ATOM 1251 C CA . PRO A 1 161 ? -3.589 6.484 5.110 1.00 91.94 161 PRO A CA 1
ATOM 1252 C C . PRO A 1 161 ? -3.564 5.396 4.029 1.00 91.94 161 PRO A C 1
ATOM 1254 O O . PRO A 1 161 ? -3.553 4.195 4.304 1.00 91.94 161 PRO A O 1
ATOM 1257 N N . VAL A 1 162 ? -3.487 5.842 2.776 1.00 92.06 162 VAL A N 1
ATOM 1258 C CA . VAL A 1 162 ? -3.208 4.997 1.611 1.00 92.06 162 VAL A CA 1
ATOM 1259 C C . VAL A 1 162 ? -2.005 5.600 0.892 1.00 92.06 162 VAL A C 1
ATOM 1261 O O . VAL A 1 162 ? -2.097 6.701 0.352 1.00 92.06 162 VAL A O 1
ATOM 1264 N N . PHE A 1 163 ? -0.869 4.912 0.914 1.00 94.50 163 PHE A N 1
ATOM 1265 C CA . PHE A 1 163 ? 0.329 5.330 0.197 1.00 94.50 163 PHE A CA 1
ATOM 1266 C C . PHE A 1 163 ? 0.278 4.870 -1.256 1.00 94.50 163 PHE A C 1
ATOM 1268 O O . PHE A 1 163 ? 0.045 3.694 -1.518 1.00 94.50 163 PHE A O 1
ATOM 1275 N N . ASP A 1 164 ? 0.539 5.781 -2.189 1.00 92.38 164 ASP A N 1
ATOM 1276 C CA . ASP A 1 164 ? 0.718 5.466 -3.611 1.00 92.38 164 ASP A CA 1
ATOM 1277 C C . ASP A 1 164 ? 2.219 5.440 -3.936 1.00 92.38 164 ASP A C 1
ATOM 1279 O O . ASP A 1 164 ? 2.852 6.484 -4.080 1.00 92.38 164 ASP A O 1
ATOM 1283 N N . SER A 1 165 ? 2.808 4.242 -3.968 1.00 94.75 165 SER A N 1
ATOM 1284 C CA . SER A 1 165 ? 4.248 4.007 -4.119 1.00 94.75 165 SER A CA 1
ATOM 1285 C C . SER A 1 165 ? 4.577 3.509 -5.526 1.00 94.75 165 SER A C 1
ATOM 1287 O O . SER A 1 165 ? 4.563 2.309 -5.810 1.00 94.75 165 SER A O 1
ATOM 1289 N N . ALA A 1 166 ? 4.873 4.442 -6.431 1.00 91.12 166 ALA A N 1
ATOM 1290 C CA . ALA A 1 166 ? 5.240 4.127 -7.814 1.00 91.12 166 ALA A CA 1
ATOM 1291 C C . ALA A 1 166 ? 6.717 4.386 -8.148 1.00 91.12 166 ALA A C 1
ATOM 1293 O O . ALA A 1 166 ? 7.214 3.863 -9.143 1.00 91.12 166 ALA A O 1
ATOM 1294 N N . TYR A 1 167 ? 7.412 5.184 -7.332 1.00 91.19 167 TYR A N 1
ATOM 1295 C CA . TYR A 1 167 ? 8.719 5.762 -7.668 1.00 91.19 167 TYR A CA 1
ATOM 1296 C C . TYR A 1 167 ? 9.828 5.419 -6.666 1.00 91.19 167 TYR A C 1
ATOM 1298 O O . TYR A 1 167 ? 10.851 6.097 -6.637 1.00 91.19 167 TYR A O 1
ATOM 1306 N N . GLN A 1 168 ? 9.648 4.374 -5.856 1.00 93.00 168 GLN A N 1
ATOM 1307 C CA . GLN A 1 168 ? 10.664 3.945 -4.896 1.00 93.00 168 GLN A CA 1
ATOM 1308 C C . GLN A 1 168 ? 12.008 3.681 -5.602 1.00 93.00 168 GLN A C 1
ATOM 1310 O O . GLN A 1 168 ? 12.075 2.859 -6.517 1.00 93.00 168 GLN A O 1
ATOM 1315 N N . GLY A 1 169 ? 13.056 4.380 -5.165 1.00 91.12 169 GLY A N 1
ATOM 1316 C CA . GLY A 1 169 ? 14.405 4.366 -5.729 1.00 91.12 169 GLY A CA 1
ATOM 1317 C C . GLY A 1 169 ? 14.742 5.573 -6.618 1.00 91.12 169 GLY A C 1
ATOM 1318 O O . GLY A 1 169 ? 15.904 5.727 -6.990 1.00 91.12 169 GLY A O 1
ATOM 1319 N N . PHE A 1 170 ? 13.782 6.440 -6.966 1.00 86.50 170 PHE A N 1
ATOM 1320 C CA . PHE A 1 170 ? 14.026 7.597 -7.840 1.00 86.50 170 PHE A CA 1
ATOM 1321 C C . PHE A 1 170 ? 14.262 8.915 -7.103 1.00 86.50 170 PHE A C 1
ATOM 1323 O O . PHE A 1 170 ? 14.992 9.752 -7.634 1.00 86.50 170 PHE A O 1
ATOM 1330 N N . ALA A 1 171 ? 13.653 9.138 -5.934 1.00 87.94 171 ALA A N 1
ATOM 1331 C CA . ALA A 1 171 ? 13.679 10.461 -5.305 1.00 87.94 171 ALA A CA 1
ATOM 1332 C C . ALA A 1 171 ? 15.018 10.716 -4.605 1.00 87.94 171 ALA A C 1
ATOM 1334 O O . ALA A 1 171 ? 15.707 11.693 -4.895 1.00 87.94 171 ALA A O 1
ATOM 1335 N N . THR A 1 172 ? 15.425 9.800 -3.727 1.00 87.81 172 THR A N 1
ATOM 1336 C CA . THR A 1 172 ? 16.699 9.883 -2.994 1.00 87.81 172 THR A CA 1
ATOM 1337 C C . THR A 1 172 ? 17.831 9.088 -3.643 1.00 87.81 172 THR A C 1
ATOM 1339 O O . THR A 1 172 ? 18.978 9.196 -3.210 1.00 87.81 172 THR A O 1
ATOM 1342 N N . ARG A 1 173 ? 17.532 8.315 -4.701 1.00 86.81 173 ARG A N 1
ATOM 1343 C CA . ARG A 1 173 ? 18.420 7.292 -5.299 1.00 86.81 173 ARG A CA 1
ATOM 1344 C C . ARG A 1 173 ? 18.763 6.147 -4.338 1.00 86.81 173 ARG A C 1
ATOM 1346 O O . ARG A 1 173 ? 19.721 5.414 -4.569 1.00 86.81 173 ARG A O 1
ATOM 1353 N N . ASP A 1 174 ? 17.961 5.997 -3.291 1.00 92.06 174 ASP A N 1
ATOM 1354 C CA . ASP A 1 174 ? 18.030 4.936 -2.301 1.00 92.06 174 ASP A CA 1
ATOM 1355 C C . ASP A 1 174 ? 16.624 4.357 -2.097 1.00 92.06 174 ASP A C 1
ATOM 1357 O O . ASP A 1 174 ? 15.663 5.068 -1.792 1.00 92.06 174 ASP A O 1
ATOM 1361 N N . VAL A 1 175 ? 16.492 3.046 -2.292 1.00 92.56 175 VAL A N 1
ATOM 1362 C CA . VAL A 1 175 ? 15.210 2.345 -2.148 1.00 92.56 175 VAL A CA 1
ATOM 1363 C C . VAL A 1 175 ? 14.706 2.369 -0.707 1.00 92.56 175 VAL A C 1
ATOM 1365 O O . VAL A 1 175 ? 13.492 2.377 -0.490 1.00 92.56 175 VAL A O 1
ATOM 1368 N N . ASP A 1 176 ? 15.613 2.405 0.271 1.00 93.38 176 ASP A N 1
ATOM 1369 C CA . ASP A 1 176 ? 15.264 2.426 1.687 1.00 93.38 176 ASP A CA 1
ATOM 1370 C C . ASP A 1 176 ? 14.861 3.833 2.137 1.00 93.38 176 ASP A C 1
ATOM 1372 O O . ASP A 1 176 ? 13.847 4.002 2.823 1.00 93.38 176 ASP A O 1
ATOM 1376 N N . GLY A 1 177 ? 15.604 4.850 1.696 1.00 93.38 177 GLY A N 1
ATOM 1377 C CA . GLY A 1 177 ? 15.278 6.260 1.880 1.00 93.38 177 GLY A CA 1
ATOM 1378 C C . GLY A 1 177 ? 13.886 6.610 1.358 1.00 93.38 177 GLY A C 1
ATOM 1379 O O . GLY A 1 177 ? 13.094 7.215 2.084 1.00 93.38 177 GLY A O 1
ATOM 1380 N N . ASP A 1 178 ? 13.553 6.150 0.153 1.00 94.38 178 ASP A N 1
ATOM 1381 C CA . ASP A 1 178 ? 12.263 6.410 -0.499 1.00 94.38 178 ASP A CA 1
ATOM 1382 C C . ASP A 1 178 ? 11.077 5.680 0.160 1.00 94.38 178 ASP A C 1
ATOM 1384 O O . ASP A 1 178 ? 9.929 6.111 0.027 1.00 94.38 178 ASP A O 1
ATOM 1388 N N . ALA A 1 179 ? 11.332 4.593 0.896 1.00 95.75 179 ALA A N 1
ATOM 1389 C CA . ALA A 1 179 ? 10.319 3.854 1.655 1.00 95.75 179 ALA A CA 1
ATOM 1390 C C . ALA A 1 179 ? 10.195 4.292 3.121 1.00 95.75 179 ALA A C 1
ATOM 1392 O O . ALA A 1 179 ? 9.346 3.771 3.853 1.00 95.75 179 ALA A O 1
ATOM 1393 N N . TRP A 1 180 ? 11.009 5.252 3.571 1.00 96.25 180 TRP A N 1
ATOM 1394 C CA . TRP A 1 180 ? 11.101 5.629 4.981 1.00 96.25 180 TRP A CA 1
ATOM 1395 C C . TRP A 1 180 ? 9.744 6.004 5.593 1.00 96.25 180 TRP A C 1
ATOM 1397 O O . TRP A 1 180 ? 9.426 5.544 6.687 1.00 96.25 180 TRP A O 1
ATOM 1407 N N . ALA A 1 181 ? 8.911 6.773 4.881 1.00 95.69 181 ALA A N 1
ATOM 1408 C CA . ALA A 1 181 ? 7.593 7.177 5.377 1.00 95.69 181 ALA A CA 1
ATOM 1409 C C . ALA A 1 181 ? 6.659 5.971 5.595 1.00 95.69 181 ALA A C 1
ATOM 1411 O O . ALA A 1 181 ? 6.034 5.854 6.647 1.00 95.69 181 ALA A O 1
ATOM 1412 N N . ILE A 1 182 ? 6.612 5.032 4.643 1.00 96.12 182 ILE A N 1
ATOM 1413 C CA . ILE A 1 182 ? 5.808 3.803 4.756 1.00 96.12 182 ILE A CA 1
ATOM 1414 C C . ILE A 1 182 ? 6.263 2.972 5.957 1.00 96.12 182 ILE A C 1
ATOM 1416 O O . ILE A 1 182 ? 5.441 2.501 6.750 1.00 96.12 182 ILE A O 1
ATOM 1420 N N . ARG A 1 183 ? 7.581 2.809 6.100 1.00 95.88 183 ARG A N 1
ATOM 1421 C CA . ARG A 1 183 ? 8.201 2.053 7.191 1.00 95.88 183 ARG A CA 1
ATOM 1422 C C . ARG A 1 183 ? 7.894 2.685 8.541 1.00 95.88 183 ARG A C 1
ATOM 1424 O O . ARG A 1 183 ? 7.409 1.992 9.430 1.00 95.88 183 ARG A O 1
ATOM 1431 N N . TYR A 1 184 ? 8.053 4.003 8.647 1.00 95.25 184 TYR A N 1
ATOM 1432 C CA . TYR A 1 184 ? 7.725 4.761 9.849 1.00 95.25 184 TYR A CA 1
ATOM 1433 C C . TYR A 1 184 ? 6.261 4.558 10.260 1.00 95.25 184 TYR A C 1
ATOM 1435 O O . TYR A 1 184 ? 5.991 4.149 11.386 1.00 95.25 184 TYR A O 1
ATOM 1443 N N . PHE A 1 185 ? 5.305 4.748 9.345 1.00 94.31 185 PHE A N 1
ATOM 1444 C CA . PHE A 1 185 ? 3.883 4.526 9.639 1.00 94.31 185 PHE A CA 1
ATOM 1445 C C . PHE A 1 185 ? 3.595 3.088 10.088 1.00 94.31 185 PHE A C 1
ATOM 1447 O O . PHE A 1 185 ? 2.889 2.881 11.074 1.00 94.31 185 PHE A O 1
ATOM 1454 N N . SER A 1 186 ? 4.173 2.100 9.405 1.00 93.56 186 SER A N 1
ATOM 1455 C CA . SER A 1 186 ? 3.982 0.679 9.724 1.00 93.56 186 SER A CA 1
ATOM 1456 C C . SER A 1 186 ? 4.499 0.331 11.124 1.00 93.56 186 SER A C 1
ATOM 1458 O O . SER A 1 186 ? 3.832 -0.374 11.881 1.00 93.56 186 SER A O 1
ATOM 1460 N N . GLU A 1 187 ? 5.655 0.871 11.513 1.00 91.88 187 GLU A N 1
ATOM 1461 C CA . GLU A 1 187 ? 6.195 0.697 12.863 1.00 91.88 187 GLU A CA 1
ATOM 1462 C C . GLU A 1 187 ? 5.341 1.374 13.934 1.00 91.88 187 GLU A C 1
ATOM 1464 O O . GLU A 1 187 ? 5.137 0.800 15.009 1.00 91.88 187 GLU A O 1
ATOM 1469 N N . ARG A 1 188 ? 4.817 2.574 13.650 1.00 91.12 188 ARG A N 1
ATOM 1470 C CA . ARG A 1 188 ? 3.925 3.287 14.573 1.00 91.12 188 ARG A CA 1
ATOM 1471 C C . ARG A 1 188 ? 2.622 2.526 14.783 1.00 91.12 188 ARG A C 1
ATOM 1473 O O . ARG A 1 188 ? 2.217 2.394 15.930 1.00 91.12 188 ARG A O 1
ATOM 1480 N N . ILE A 1 189 ? 2.038 1.950 13.730 1.00 87.12 189 ILE A N 1
ATOM 1481 C CA . ILE A 1 189 ? 0.856 1.076 13.827 1.00 87.12 189 ILE A CA 1
ATOM 1482 C C . ILE A 1 189 ? 1.141 -0.143 14.713 1.00 87.12 189 ILE A C 1
ATOM 1484 O O . ILE A 1 189 ? 0.337 -0.476 15.579 1.00 87.12 189 ILE A O 1
ATOM 1488 N N . LEU A 1 190 ? 2.295 -0.795 14.542 1.00 84.50 190 LEU A N 1
ATOM 1489 C CA . LEU A 1 190 ? 2.672 -1.955 15.358 1.00 84.50 190 LEU A CA 1
ATOM 1490 C C . LEU A 1 190 ? 2.949 -1.613 16.826 1.00 84.50 190 LEU A C 1
ATOM 1492 O O . LEU A 1 190 ? 2.770 -2.465 17.697 1.00 84.50 190 LEU A O 1
ATOM 1496 N N . SER A 1 191 ? 3.433 -0.402 17.090 1.00 85.69 191 SER A N 1
ATOM 1497 C CA . SER A 1 191 ? 3.830 0.046 18.430 1.00 85.69 191 SER A CA 1
ATOM 1498 C C . SER A 1 191 ? 2.703 0.764 19.176 1.00 85.69 191 SER A C 1
ATOM 1500 O O . SER A 1 191 ? 2.876 1.126 20.339 1.00 85.69 191 SER A O 1
ATOM 1502 N N . ASP A 1 192 ? 1.563 1.002 18.526 1.00 81.06 192 ASP A N 1
ATOM 1503 C CA . ASP A 1 192 ? 0.455 1.749 19.108 1.00 81.06 192 ASP A CA 1
ATOM 1504 C C . ASP A 1 192 ? -0.394 0.873 20.032 1.00 81.06 192 ASP A C 1
ATOM 1506 O O . ASP A 1 192 ? -1.351 0.227 19.610 1.00 81.06 192 ASP A O 1
ATOM 1510 N N . ALA A 1 193 ? -0.049 0.875 21.320 1.00 74.56 193 ALA A N 1
ATOM 1511 C CA . ALA A 1 193 ? -0.792 0.148 22.348 1.00 74.56 193 ALA A CA 1
ATOM 1512 C C . ALA A 1 193 ? -2.253 0.623 22.478 1.00 74.56 193 ALA A C 1
ATOM 1514 O O . ALA A 1 193 ? -3.133 -0.174 22.792 1.00 74.56 193 ALA A O 1
ATOM 1515 N N . ASP A 1 194 ? -2.519 1.897 22.179 1.00 76.69 194 ASP A N 1
ATOM 1516 C CA . ASP A 1 194 ? -3.852 2.496 22.292 1.00 76.69 194 ASP A CA 1
ATOM 1517 C C . ASP A 1 194 ? -4.782 2.148 21.116 1.00 76.69 194 ASP A C 1
ATOM 1519 O O . ASP A 1 194 ? -5.948 2.542 21.136 1.00 76.69 194 ASP A O 1
ATOM 1523 N N . SER A 1 195 ? -4.287 1.454 20.079 1.00 72.00 195 SER A N 1
ATOM 1524 C CA . SER A 1 195 ? -5.049 1.110 18.862 1.00 72.00 195 SER A CA 1
ATOM 1525 C C . SER A 1 195 ? -5.742 2.312 18.193 1.00 72.00 195 SER A C 1
ATOM 1527 O O . SER A 1 195 ? -6.836 2.191 17.641 1.00 72.00 195 SER A O 1
ATOM 1529 N N . LYS A 1 196 ? -5.120 3.496 18.253 1.00 77.56 196 LYS A N 1
ATOM 1530 C CA . LYS A 1 196 ? -5.629 4.737 17.643 1.00 77.56 196 LYS A CA 1
ATOM 1531 C C . LYS A 1 196 ? -5.279 4.827 16.166 1.00 77.56 196 LYS A C 1
ATOM 1533 O O . LYS A 1 196 ? -5.999 5.461 15.399 1.00 77.56 196 LYS A O 1
ATOM 1538 N N . PHE A 1 197 ? -4.184 4.198 15.755 1.00 82.00 197 PHE A N 1
ATOM 1539 C CA . PHE A 1 197 ? -3.890 4.016 14.345 1.00 82.00 197 PHE A CA 1
ATOM 1540 C C . PHE A 1 197 ? -4.837 2.979 13.728 1.00 82.00 197 PHE A C 1
ATOM 1542 O O . PHE A 1 197 ? -4.850 1.837 14.181 1.00 82.00 197 PHE A O 1
ATOM 1549 N N . PRO A 1 198 ? -5.571 3.322 12.656 1.00 82.06 198 PRO A N 1
ATOM 1550 C CA . PRO A 1 198 ? -6.508 2.394 12.031 1.00 82.06 198 PRO A CA 1
ATOM 1551 C C . PRO A 1 198 ? -5.846 1.424 11.028 1.00 82.06 198 PRO A C 1
ATOM 1553 O O . PRO A 1 198 ? -6.506 0.572 10.450 1.00 82.06 198 PRO A O 1
ATOM 1556 N N . GLY A 1 199 ? -4.536 1.520 10.801 1.00 89.75 199 GLY A N 1
ATOM 1557 C CA . GLY A 1 199 ? -3.818 0.737 9.788 1.00 89.75 199 GLY A CA 1
ATOM 1558 C C . GLY A 1 199 ? -3.375 1.585 8.597 1.00 89.75 199 GLY A C 1
ATOM 1559 O O . GLY A 1 199 ? -3.511 2.807 8.616 1.00 89.75 199 GLY A O 1
ATOM 1560 N N . VAL A 1 200 ? -2.797 0.946 7.579 1.00 92.81 200 VAL A N 1
ATOM 1561 C CA . VAL A 1 200 ? -2.327 1.620 6.357 1.00 92.81 200 VAL A CA 1
ATOM 1562 C C . VAL A 1 200 ? -2.406 0.698 5.146 1.00 92.81 200 VAL A C 1
ATOM 1564 O O . VAL A 1 200 ? -2.106 -0.492 5.242 1.00 92.81 200 VAL A O 1
ATOM 1567 N N . CYS A 1 201 ? -2.759 1.261 3.989 1.00 94.81 201 CYS A N 1
ATOM 1568 C CA . CYS A 1 201 ? -2.579 0.604 2.695 1.00 94.81 201 CYS A CA 1
ATOM 1569 C C . CYS A 1 201 ? -1.354 1.165 1.968 1.00 94.81 201 CYS A C 1
ATOM 1571 O O . CYS A 1 201 ? -1.101 2.366 2.012 1.00 94.81 201 CYS A O 1
ATOM 1573 N N . VAL A 1 202 ? -0.649 0.316 1.228 1.00 96.88 202 VAL A N 1
ATOM 1574 C CA . VAL A 1 202 ? 0.414 0.705 0.298 1.00 96.88 202 VAL A CA 1
ATOM 1575 C C . VAL A 1 202 ? 0.093 0.109 -1.066 1.00 96.88 202 VAL A C 1
ATOM 1577 O O . VAL A 1 202 ? 0.123 -1.108 -1.241 1.00 96.88 202 VAL A O 1
ATOM 1580 N N . ALA A 1 203 ? -0.233 0.972 -2.021 1.00 95.69 203 ALA A N 1
ATOM 1581 C CA . ALA A 1 203 ? -0.397 0.631 -3.422 1.00 95.69 203 ALA A CA 1
ATOM 1582 C C . ALA A 1 203 ? 0.962 0.733 -4.120 1.00 95.69 203 ALA A C 1
ATOM 1584 O O . ALA A 1 203 ? 1.454 1.829 -4.374 1.00 95.69 203 ALA A O 1
ATOM 1585 N N . GLN A 1 204 ? 1.585 -0.408 -4.399 1.00 96.38 204 GLN A N 1
ATOM 1586 C CA . GLN A 1 204 ? 2.913 -0.493 -4.995 1.00 96.38 204 GLN A CA 1
ATOM 1587 C C . GLN A 1 204 ? 2.824 -0.760 -6.503 1.00 96.38 204 GLN A C 1
ATOM 1589 O O . GLN A 1 204 ? 2.098 -1.649 -6.955 1.00 96.38 204 GLN A O 1
ATOM 1594 N N . SER A 1 205 ? 3.598 -0.015 -7.291 1.00 94.44 205 SER A N 1
ATOM 1595 C CA . SER A 1 205 ? 3.767 -0.240 -8.729 1.00 94.44 205 SER A CA 1
ATOM 1596 C C . SER A 1 205 ? 5.200 -0.643 -9.053 1.00 94.44 205 SER A C 1
ATOM 1598 O O . SER A 1 205 ? 6.133 -0.035 -8.534 1.00 94.44 205 SER A O 1
ATOM 1600 N N . PHE A 1 206 ? 5.369 -1.588 -9.984 1.00 95.12 206 PHE A N 1
ATOM 1601 C CA . PHE A 1 206 ? 6.682 -1.931 -10.541 1.00 95.12 206 PHE A CA 1
ATOM 1602 C C . PHE A 1 206 ? 6.944 -1.339 -11.933 1.00 95.12 206 PHE A C 1
ATOM 1604 O O . PHE A 1 206 ? 7.963 -1.612 -12.567 1.00 95.12 206 PHE A O 1
ATOM 1611 N N . SER A 1 207 ? 6.018 -0.518 -12.441 1.00 89.62 207 SER A N 1
ATOM 1612 C CA . SER A 1 207 ? 6.117 0.007 -13.805 1.00 89.62 207 SER A CA 1
ATOM 1613 C C . SER A 1 207 ? 7.316 0.933 -14.003 1.00 89.62 207 SER A C 1
ATOM 1615 O O . SER A 1 207 ? 7.969 0.844 -15.035 1.00 89.62 207 SER A O 1
ATOM 1617 N N . ASN A 1 208 ? 7.628 1.796 -13.034 1.00 87.69 208 ASN A N 1
ATOM 1618 C CA . ASN A 1 208 ? 8.689 2.791 -13.190 1.00 87.69 208 ASN A CA 1
ATOM 1619 C C . ASN A 1 208 ? 10.052 2.278 -12.716 1.00 87.69 208 ASN A C 1
ATOM 1621 O O . ASN A 1 208 ? 11.020 2.373 -13.460 1.00 87.69 208 ASN A O 1
ATOM 1625 N N . ASN A 1 209 ? 10.131 1.724 -11.505 1.00 89.25 209 ASN A N 1
ATOM 1626 C CA . ASN A 1 209 ? 11.386 1.270 -10.885 1.00 89.25 209 ASN A CA 1
ATOM 1627 C C . ASN A 1 209 ? 11.992 0.034 -11.563 1.00 89.25 209 ASN A C 1
ATOM 1629 O O . ASN A 1 209 ? 13.208 -0.020 -11.707 1.00 89.25 209 ASN A O 1
ATOM 1633 N N . PHE A 1 210 ? 11.175 -0.907 -12.045 1.00 92.25 210 PHE A N 1
ATOM 1634 C CA . PHE A 1 210 ? 11.646 -2.076 -12.804 1.00 92.25 210 PHE A CA 1
ATOM 1635 C C . PHE A 1 210 ? 11.408 -1.958 -14.317 1.00 92.25 210 PHE A C 1
ATOM 1637 O O . PHE A 1 210 ? 11.724 -2.879 -15.064 1.00 92.25 210 PHE A O 1
ATOM 1644 N N . GLY A 1 211 ? 10.830 -0.851 -14.797 1.00 87.81 211 GLY A N 1
ATOM 1645 C CA . GLY A 1 211 ? 10.507 -0.678 -16.218 1.00 87.81 211 GLY A CA 1
ATOM 1646 C C . GLY A 1 211 ? 9.376 -1.585 -16.730 1.00 87.81 211 GLY A C 1
ATOM 1647 O O . GLY A 1 211 ? 9.168 -1.683 -17.938 1.00 87.81 211 GLY A O 1
ATOM 1648 N N . LEU A 1 212 ? 8.614 -2.227 -15.837 1.00 90.31 212 LEU A N 1
ATOM 1649 C CA . LEU A 1 212 ? 7.557 -3.194 -16.163 1.00 90.31 212 LEU A CA 1
ATOM 1650 C C . LEU A 1 212 ? 6.227 -2.501 -16.515 1.00 90.31 212 LEU A C 1
ATOM 1652 O O . LEU A 1 212 ? 5.173 -2.757 -15.922 1.00 90.31 212 LEU A O 1
ATOM 1656 N N . TYR A 1 213 ? 6.264 -1.542 -17.443 1.00 83.31 213 TYR A N 1
ATOM 1657 C CA . TYR A 1 213 ? 5.084 -0.759 -17.827 1.00 83.31 213 TYR A CA 1
ATOM 1658 C C . TYR A 1 213 ? 4.002 -1.624 -18.478 1.00 83.31 213 TYR A C 1
ATOM 1660 O O . TYR A 1 213 ? 2.836 -1.506 -18.100 1.00 83.31 213 TYR A O 1
ATOM 1668 N N . GLY A 1 214 ? 4.382 -2.482 -19.429 1.00 81.12 214 GLY A N 1
ATOM 1669 C CA . GLY A 1 214 ? 3.468 -3.349 -20.181 1.00 81.12 214 GLY A CA 1
ATOM 1670 C C . GLY A 1 214 ? 2.973 -4.555 -19.386 1.00 81.12 214 GLY A C 1
ATOM 1671 O O . GLY A 1 214 ? 1.811 -4.915 -19.518 1.00 81.12 214 GLY A O 1
ATOM 1672 N N . GLU A 1 215 ? 3.808 -5.082 -18.487 1.00 87.69 215 GLU A N 1
ATOM 1673 C CA . GLU A 1 215 ? 3.531 -6.304 -17.708 1.00 87.69 215 GLU A CA 1
ATOM 1674 C C . GLU A 1 215 ? 2.518 -6.098 -16.578 1.00 87.69 215 GLU A C 1
ATOM 1676 O O . GLU A 1 215 ? 1.998 -7.039 -15.996 1.00 87.69 215 GLU A O 1
ATOM 1681 N N . ARG A 1 216 ? 2.230 -4.836 -16.246 1.00 89.69 216 ARG A N 1
ATOM 1682 C CA . ARG A 1 216 ? 1.226 -4.454 -15.243 1.00 89.69 216 ARG A CA 1
ATOM 1683 C C . ARG A 1 216 ? 1.440 -5.122 -13.876 1.00 89.69 216 ARG A C 1
ATOM 1685 O O . ARG A 1 216 ? 0.471 -5.418 -13.185 1.00 89.69 216 ARG A O 1
ATOM 1692 N N . VAL A 1 217 ? 2.689 -5.276 -13.443 1.00 92.75 217 VAL A N 1
ATOM 1693 C CA . VAL A 1 217 ? 3.010 -5.877 -12.139 1.00 92.75 217 VAL A CA 1
ATOM 1694 C C . VAL A 1 217 ? 2.912 -4.831 -11.022 1.00 92.75 217 VAL A C 1
ATOM 1696 O O . VAL A 1 217 ? 3.434 -3.715 -11.134 1.00 92.75 217 VAL A O 1
ATOM 1699 N N . GLY A 1 218 ? 2.231 -5.180 -9.932 1.00 94.25 218 GLY A N 1
ATOM 1700 C CA . GLY A 1 218 ? 2.125 -4.371 -8.717 1.00 94.25 218 GLY A CA 1
ATOM 1701 C C . GLY A 1 218 ? 1.617 -5.186 -7.533 1.00 94.25 218 GLY A C 1
ATOM 1702 O O . GLY A 1 218 ? 1.249 -6.353 -7.676 1.00 94.25 218 GLY A O 1
ATOM 1703 N N . ALA A 1 219 ? 1.561 -4.562 -6.362 1.00 95.81 219 ALA A N 1
ATOM 1704 C CA . ALA A 1 219 ? 1.080 -5.191 -5.138 1.00 95.81 219 ALA A CA 1
ATOM 1705 C C . ALA A 1 219 ? 0.265 -4.206 -4.295 1.00 95.81 219 ALA A C 1
ATOM 1707 O O . ALA A 1 219 ? 0.535 -3.006 -4.275 1.00 95.81 219 ALA A O 1
ATOM 1708 N N . LEU A 1 220 ? -0.732 -4.723 -3.583 1.00 96.25 220 LEU A N 1
ATOM 1709 C CA . LEU A 1 220 ? -1.389 -4.012 -2.495 1.00 96.25 220 LEU A CA 1
ATOM 1710 C C . LEU A 1 220 ? -0.950 -4.642 -1.178 1.00 96.25 220 LEU A C 1
ATOM 1712 O O . LEU A 1 220 ? -1.128 -5.845 -0.985 1.00 96.25 220 LEU A O 1
ATOM 1716 N N . HIS A 1 221 ? -0.438 -3.822 -0.267 1.00 96.62 221 HIS A N 1
ATOM 1717 C CA . HIS A 1 221 ? -0.144 -4.218 1.106 1.00 96.62 221 HIS A CA 1
ATOM 1718 C C . HIS A 1 221 ? -1.102 -3.509 2.060 1.00 96.62 221 HIS A C 1
ATOM 1720 O O . HIS A 1 221 ? -1.223 -2.289 2.009 1.00 96.62 221 HIS A O 1
ATOM 1726 N N . LEU A 1 222 ? -1.765 -4.254 2.937 1.00 94.94 222 LEU A N 1
ATOM 1727 C CA . LEU A 1 222 ? -2.637 -3.733 3.985 1.00 94.94 222 LEU A CA 1
ATOM 1728 C C . LEU A 1 222 ? -2.063 -4.137 5.338 1.00 94.94 222 LEU A C 1
ATOM 1730 O O . LEU A 1 222 ? -2.094 -5.312 5.698 1.00 94.94 222 LEU A O 1
ATOM 1734 N N . VAL A 1 223 ? -1.539 -3.161 6.073 1.00 93.88 223 VAL A N 1
ATOM 1735 C CA . VAL A 1 223 ? -1.050 -3.338 7.441 1.00 93.88 223 VAL A CA 1
ATOM 1736 C C . VAL A 1 223 ? -2.185 -3.027 8.409 1.00 93.88 223 VAL A C 1
ATOM 1738 O O . VAL A 1 223 ? -2.728 -1.920 8.403 1.00 93.88 223 VAL A O 1
ATOM 1741 N N . VAL A 1 224 ? -2.523 -3.998 9.252 1.00 91.00 224 VAL A N 1
ATOM 1742 C CA . VAL A 1 224 ? -3.566 -3.890 10.274 1.00 91.00 224 VAL A CA 1
ATOM 1743 C C . VAL A 1 224 ? -2.952 -3.772 11.678 1.00 91.00 224 VAL A C 1
ATOM 1745 O O . VAL A 1 224 ? -1.905 -4.375 11.940 1.00 91.00 224 VAL A O 1
ATOM 1748 N N . PRO A 1 225 ? -3.580 -3.016 12.600 1.00 88.12 225 PRO A N 1
ATOM 1749 C CA . PRO A 1 225 ? -3.173 -2.950 14.005 1.00 88.12 225 PRO A CA 1
ATOM 1750 C C . PRO A 1 225 ? -3.057 -4.317 14.687 1.00 88.12 225 PRO A C 1
ATOM 1752 O O . PRO A 1 225 ? -3.632 -5.317 14.246 1.00 88.12 225 PRO A O 1
ATOM 1755 N N . ARG A 1 226 ? -2.329 -4.359 15.809 1.00 81.62 226 ARG A N 1
ATOM 1756 C CA . ARG A 1 226 ? -2.256 -5.564 16.646 1.00 81.62 226 ARG A CA 1
ATOM 1757 C C . ARG A 1 226 ? -3.650 -5.938 17.158 1.00 81.62 226 ARG A C 1
ATOM 1759 O O . ARG A 1 226 ? -4.414 -5.075 17.567 1.00 81.62 226 ARG A O 1
ATOM 1766 N N . GLY A 1 227 ? -3.957 -7.234 17.139 1.00 78.69 227 GLY A N 1
ATOM 1767 C CA . GLY A 1 227 ? -5.262 -7.767 17.544 1.00 78.69 227 GLY A CA 1
ATOM 1768 C C . GLY A 1 227 ? -6.258 -7.961 16.398 1.00 78.69 227 GLY A C 1
ATOM 1769 O O . GLY A 1 227 ? -7.279 -8.605 16.612 1.00 78.69 227 GLY A O 1
ATOM 1770 N N . LEU A 1 228 ? -5.957 -7.477 15.188 1.00 81.88 228 LEU A N 1
ATOM 1771 C CA . LEU A 1 228 ? -6.744 -7.769 13.989 1.00 81.88 228 LEU A CA 1
ATOM 1772 C C . LEU A 1 228 ? -6.060 -8.813 13.114 1.00 81.88 228 LEU A C 1
ATOM 1774 O O . LEU A 1 228 ? -4.833 -8.845 13.011 1.00 81.88 228 LEU A O 1
ATOM 1778 N N . SER A 1 229 ? -6.867 -9.645 12.458 1.00 83.25 229 SER A N 1
ATOM 1779 C CA . SER A 1 229 ? -6.369 -10.707 11.592 1.00 83.25 229 SER A CA 1
ATOM 1780 C C . SER A 1 229 ? -6.037 -10.178 10.197 1.00 83.25 229 SER A C 1
ATOM 1782 O O . SER A 1 229 ? -6.920 -9.793 9.424 1.00 83.25 229 SER A O 1
ATOM 1784 N N . ALA A 1 230 ? -4.751 -10.206 9.840 1.00 86.38 230 ALA A N 1
ATOM 1785 C CA . ALA A 1 230 ? -4.323 -9.952 8.468 1.00 86.38 230 ALA A CA 1
ATOM 1786 C C . ALA A 1 230 ? -4.875 -11.003 7.488 1.00 86.38 230 ALA A C 1
ATOM 1788 O O . ALA A 1 230 ? -5.148 -10.673 6.337 1.00 86.38 230 ALA A O 1
ATOM 1789 N N . GLU A 1 231 ? -5.100 -12.242 7.932 1.00 83.44 231 GLU A N 1
ATOM 1790 C CA . GLU A 1 231 ? -5.667 -13.302 7.090 1.00 83.44 231 GLU A CA 1
ATOM 1791 C C . GLU A 1 231 ? -7.131 -13.026 6.721 1.00 83.44 231 GLU A C 1
ATOM 1793 O O . GLU A 1 231 ? -7.525 -13.190 5.566 1.00 83.44 231 GLU A O 1
ATOM 1798 N N . GLU A 1 232 ? -7.934 -12.508 7.654 1.00 84.56 232 GLU A N 1
ATOM 1799 C CA . GLU A 1 232 ? -9.312 -12.092 7.358 1.00 84.56 232 GLU A CA 1
ATOM 1800 C C . GLU A 1 232 ? -9.332 -10.934 6.357 1.00 84.56 232 GLU A C 1
ATOM 1802 O O . GLU A 1 232 ? -10.094 -10.949 5.385 1.00 84.56 232 GLU A O 1
ATOM 1807 N N . ALA A 1 233 ? -8.446 -9.952 6.544 1.00 86.81 233 ALA A N 1
ATOM 1808 C CA . ALA A 1 233 ? -8.300 -8.839 5.616 1.00 86.81 233 ALA A CA 1
ATOM 1809 C C . ALA A 1 233 ? -7.860 -9.317 4.218 1.00 86.81 233 ALA A C 1
ATOM 1811 O O . ALA A 1 233 ? -8.425 -8.894 3.205 1.00 86.81 233 ALA A O 1
ATOM 1812 N N . LYS A 1 234 ? -6.905 -10.253 4.153 1.00 86.75 234 LYS A N 1
ATOM 1813 C CA . LYS A 1 234 ? -6.435 -10.884 2.913 1.00 86.75 234 LYS A CA 1
ATOM 1814 C C . LYS A 1 234 ? -7.546 -11.660 2.211 1.00 86.75 234 LYS A C 1
ATOM 1816 O O . LYS A 1 234 ? -7.673 -11.550 0.992 1.00 86.75 234 LYS A O 1
ATOM 1821 N N . SER A 1 235 ? -8.377 -12.389 2.953 1.00 82.50 235 SER A N 1
ATOM 1822 C CA . SER A 1 235 ? -9.535 -13.109 2.412 1.00 82.50 235 SER A CA 1
ATOM 1823 C C . SER A 1 235 ? -10.521 -12.153 1.731 1.00 82.50 235 SER A C 1
ATOM 1825 O O . SER A 1 235 ? -10.879 -12.348 0.568 1.00 82.50 235 SER A O 1
ATOM 1827 N N . GLN A 1 236 ? -10.866 -11.039 2.387 1.00 85.56 236 GLN A N 1
ATOM 1828 C CA . GLN A 1 236 ? -11.738 -10.008 1.808 1.00 85.56 236 GLN A CA 1
ATOM 1829 C C . GLN A 1 236 ? -11.144 -9.379 0.542 1.00 85.56 236 GLN A C 1
ATOM 1831 O O . GLN A 1 236 ? -11.852 -9.212 -0.453 1.00 85.56 236 GLN A O 1
ATOM 1836 N N . LEU A 1 237 ? -9.851 -9.040 0.565 1.00 87.88 237 LEU A N 1
ATOM 1837 C CA . LEU A 1 237 ? -9.145 -8.497 -0.599 1.00 87.88 237 LEU A CA 1
ATOM 1838 C C . LEU A 1 237 ? -9.127 -9.494 -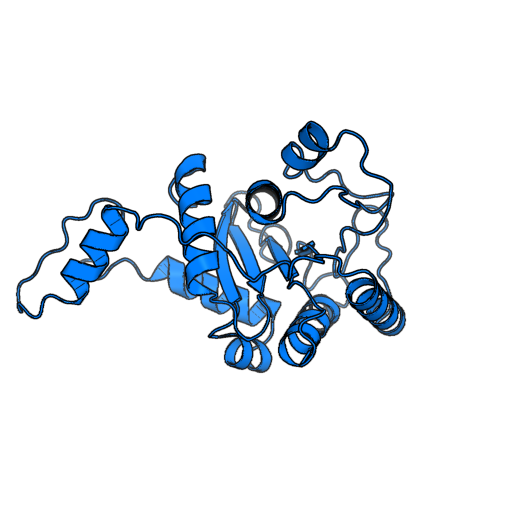1.761 1.00 87.88 237 LEU A C 1
ATOM 1840 O O . LEU A 1 237 ? -9.351 -9.108 -2.906 1.00 87.88 237 LEU A O 1
ATOM 1844 N N . THR A 1 238 ? -8.915 -10.775 -1.465 1.00 85.12 238 THR A N 1
ATOM 1845 C CA . THR A 1 238 ? -8.882 -11.837 -2.474 1.00 85.12 238 THR A CA 1
ATOM 1846 C C . THR A 1 238 ? -10.256 -12.046 -3.104 1.00 85.12 238 THR A C 1
ATOM 1848 O O . THR A 1 238 ? -10.354 -12.144 -4.322 1.00 85.12 238 THR A O 1
ATOM 1851 N N . LEU A 1 239 ? -11.334 -12.033 -2.313 1.00 81.25 239 LEU A N 1
ATOM 1852 C CA . LEU A 1 239 ? -12.706 -12.092 -2.830 1.00 81.25 239 LEU A CA 1
ATOM 1853 C C . LEU A 1 239 ? -13.025 -10.916 -3.763 1.00 81.25 239 LEU A C 1
ATOM 1855 O O . LEU A 1 239 ? -13.651 -11.105 -4.806 1.00 81.25 239 LEU A O 1
ATOM 1859 N N . MET A 1 240 ? -12.583 -9.705 -3.409 1.00 85.00 240 MET A N 1
ATOM 1860 C CA . MET A 1 240 ? -12.758 -8.520 -4.254 1.00 85.00 240 MET A CA 1
ATOM 1861 C C . MET A 1 240 ? -11.976 -8.645 -5.563 1.00 85.00 240 MET A C 1
ATOM 1863 O O . MET A 1 240 ? -12.563 -8.493 -6.629 1.00 85.00 240 MET A O 1
ATOM 1867 N N . ALA A 1 241 ? -10.687 -8.988 -5.495 1.00 86.19 241 ALA A N 1
ATOM 1868 C CA . ALA A 1 241 ? -9.855 -9.186 -6.679 1.00 86.19 241 ALA A CA 1
ATOM 1869 C C . ALA A 1 241 ? -10.423 -10.272 -7.607 1.00 86.19 241 ALA A C 1
ATOM 1871 O O . ALA A 1 241 ? -10.513 -10.068 -8.819 1.00 86.19 241 ALA A O 1
ATOM 1872 N N . ARG A 1 242 ? -10.903 -11.388 -7.036 1.00 79.44 242 ARG A N 1
ATOM 1873 C CA . ARG A 1 242 ? -11.519 -12.480 -7.800 1.00 79.44 242 ARG A CA 1
ATOM 1874 C C . ARG A 1 242 ? -12.769 -12.041 -8.553 1.00 79.44 242 ARG A C 1
ATOM 1876 O O . ARG A 1 242 ? -12.967 -12.468 -9.686 1.00 79.44 242 ARG A O 1
ATOM 1883 N N . GLY A 1 243 ? -13.586 -11.184 -7.940 1.00 80.62 243 GLY A N 1
ATOM 1884 C CA . GLY A 1 243 ? -14.779 -10.621 -8.571 1.00 80.62 243 GLY A CA 1
ATOM 1885 C C . GLY A 1 243 ? -14.488 -9.622 -9.695 1.00 80.62 243 GLY A C 1
ATOM 1886 O O . GLY A 1 243 ? -15.381 -9.344 -10.492 1.00 80.62 243 GLY A O 1
ATOM 1887 N N . GLU A 1 244 ? -13.269 -9.083 -9.772 1.00 84.38 244 GLU A N 1
ATOM 1888 C CA . GLU A 1 244 ? -12.900 -8.045 -10.741 1.00 84.38 244 GLU A CA 1
ATOM 1889 C C . GLU A 1 244 ? -12.070 -8.577 -11.908 1.00 84.38 244 GLU A C 1
ATOM 1891 O O . GLU A 1 244 ? -12.377 -8.291 -13.063 1.00 84.38 244 GLU A O 1
ATOM 1896 N N . TYR A 1 245 ? -11.012 -9.329 -11.612 1.00 77.81 245 TYR A N 1
ATOM 1897 C CA . TYR A 1 245 ? -10.059 -9.810 -12.616 1.00 77.81 245 TYR A CA 1
ATOM 1898 C C . TYR A 1 245 ? -9.588 -11.245 -12.363 1.00 77.81 245 TYR A C 1
ATOM 1900 O O . TYR A 1 245 ? -8.671 -11.710 -13.029 1.00 77.81 245 TYR A O 1
ATOM 1908 N N . TRP A 1 246 ? -10.244 -11.966 -11.447 1.00 75.06 246 TRP A N 1
ATOM 1909 C CA . TRP A 1 246 ? -9.934 -13.345 -11.071 1.00 75.06 246 TRP A CA 1
ATOM 1910 C C . TRP A 1 246 ? -8.546 -13.513 -10.435 1.00 75.06 246 TRP A C 1
ATOM 1912 O O . TRP A 1 246 ? -8.452 -13.536 -9.210 1.00 75.06 246 TRP A O 1
ATOM 1922 N N . ASN A 1 247 ? -7.491 -13.573 -11.247 1.00 68.38 247 ASN A N 1
ATOM 1923 C CA . ASN A 1 247 ? -6.094 -13.589 -10.824 1.00 68.38 247 ASN A CA 1
ATOM 1924 C C . ASN A 1 247 ? -5.307 -12.546 -11.635 1.00 68.38 247 ASN A C 1
ATOM 1926 O O . ASN A 1 247 ? -5.620 -12.327 -12.808 1.00 68.38 247 ASN A O 1
ATOM 1930 N N . PRO A 1 248 ? -4.314 -11.871 -11.033 1.00 68.44 248 PRO A N 1
ATOM 1931 C CA . PRO A 1 248 ? -3.461 -10.945 -11.771 1.00 68.44 248 PRO A CA 1
ATOM 1932 C C . PRO A 1 248 ? -2.642 -11.693 -12.845 1.00 68.44 248 PRO A C 1
ATOM 1934 O O . PRO A 1 248 ? -2.387 -12.886 -12.664 1.00 68.44 248 PRO A O 1
ATOM 1937 N N . PRO A 1 249 ? -2.275 -11.011 -13.951 1.00 57.44 249 PRO A N 1
ATOM 1938 C CA . PRO A 1 249 ? -1.496 -11.598 -15.042 1.00 57.44 249 PRO A CA 1
ATOM 1939 C C . PRO A 1 249 ? -0.077 -11.992 -14.618 1.00 57.44 249 PRO A C 1
ATOM 1941 O O . PRO A 1 249 ? 0.443 -11.414 -13.628 1.00 57.44 249 PRO A O 1
#